Protein 2P18 (pdb70)

Structure (mmCIF, N/CA/C/O backbone):
data_2P18
#
_entry.id   2P18
#
_cell.length_a   66.705
_cell.length_b   88.989
_cell.length_c   85.864
_cell.angle_alpha   90.000
_cell.angle_beta   90.000
_cell.angle_gamma   90.000
#
_symmetry.space_group_name_H-M   'C 2 2 21'
#
loop_
_entity.id
_entity.type
_entity.pdbx_description
1 polymer 'Glyoxalase II'
2 non-polymer 'ZINC ION'
3 non-polymer SPERMIDINE
4 non-polymer 'ACETIC ACID'
5 water water
#
loop_
_atom_site.group_PDB
_atom_site.id
_atom_site.type_symbol
_atom_site.label_atom_id
_atom_site.label_alt_id
_atom_site.label_comp_id
_atom_site.label_asym_id
_atom_site.label_entity_id
_atom_site.label_seq_id
_atom_site.pdbx_PDB_ins_code
_atom_site.Cartn_x
_atom_site.Cartn_y
_atom_site.Cartn_z
_atom_site.occupancy
_atom_site.B_iso_or_equiv
_atom_site.auth_seq_id
_atom_site.auth_comp_id
_atom_site.auth_asym_id
_atom_site.auth_atom_id
_atom_site.pdbx_PDB_model_num
ATOM 1 N N . MET A 1 17 ? 15.111 21.307 72.426 1.00 25.29 1 MET A N 1
ATOM 2 C CA . MET A 1 17 ? 16.497 20.745 72.503 1.00 24.74 1 MET A CA 1
ATOM 3 C C . MET A 1 17 ? 17.410 21.250 71.362 1.00 23.94 1 MET A C 1
ATOM 4 O O . MET A 1 17 ? 18.617 20.980 71.364 1.00 24.47 1 MET A O 1
ATOM 6 N N . ARG A 1 18 ? 16.850 22.001 70.421 1.00 22.89 2 ARG A N 1
ATOM 7 C CA . ARG A 1 18 ? 17.620 22.532 69.297 1.00 21.96 2 ARG A CA 1
ATOM 8 C C . ARG A 1 18 ? 18.297 23.858 69.651 1.00 21.68 2 ARG A C 1
ATOM 9 O O . ARG A 1 18 ? 17.644 24.815 70.053 1.00 22.25 2 ARG A O 1
ATOM 17 N N . ASN A 1 19 ? 19.613 23.902 69.494 1.00 21.64 3 ASN A N 1
ATOM 18 C CA . ASN A 1 19 ? 20.397 25.091 69.841 1.00 22.49 3 ASN A CA 1
ATOM 19 C C . ASN A 1 19 ? 20.599 26.052 68.672 1.00 23.12 3 ASN A C 1
ATOM 20 O O . ASN A 1 19 ? 20.565 25.656 67.505 1.00 22.84 3 ASN A O 1
ATOM 25 N N . TYR A 1 20 ? 20.862 27.316 69.008 1.00 23.79 4 TYR A N 1
ATOM 26 C CA . TYR A 1 20 ? 21.390 28.271 68.023 1.00 24.36 4 TYR A CA 1
ATOM 27 C C . TYR A 1 20 ? 22.897 28.021 67.855 1.00 24.06 4 TYR A C 1
ATOM 28 O O . TYR A 1 20 ? 23.553 27.406 68.731 1.00 22.38 4 TYR A O 1
ATOM 37 N N . CYS A 1 21 ? 23.441 28.514 66.741 1.00 23.08 5 CYS A N 1
ATOM 38 C CA . CYS A 1 21 ? 24.891 28.722 66.628 1.00 23.63 5 CYS A CA 1
ATOM 39 C C . CYS A 1 21 ? 25.203 29.880 65.679 1.00 23.64 5 CYS A C 1
ATOM 40 O O . CYS A 1 21 ? 24.372 30.240 64.841 0.50 20.81 5 CYS A O 1
ATOM 43 N N . THR A 1 22 ? 26.401 30.450 65.825 1.00 23.06 6 THR A N 1
ATOM 44 C CA . THR A 1 22 ? 26.809 31.609 65.020 1.00 24.40 6 THR A CA 1
ATOM 45 C C . THR A 1 22 ? 28.118 31.367 64.267 1.00 24.87 6 THR A C 1
ATOM 46 O O . THR A 1 22 ? 29.138 31.020 64.868 1.00 24.83 6 THR A O 1
ATOM 50 N N . LYS A 1 23 ? 28.063 31.525 62.951 1.00 24.68 7 LYS A N 1
ATOM 51 C CA . LYS A 1 23 ? 29.257 31.504 62.094 1.00 25.28 7 LYS A CA 1
ATOM 52 C C . LYS A 1 23 ? 29.665 32.945 61.790 1.00 24.64 7 LYS A C 1
ATOM 53 O O . LYS A 1 23 ? 28.842 33.748 61.332 1.00 24.59 7 LYS A O 1
ATOM 59 N N . THR A 1 24 ? 30.930 33.280 62.027 1.00 24.83 8 THR A N 1
ATOM 60 C CA . THR A 1 24 ? 31.395 34.661 61.825 1.00 24.98 8 THR A CA 1
ATOM 61 C C . THR A 1 24 ? 32.383 34.763 60.658 1.00 25.02 8 THR A C 1
ATOM 62 O O . THR A 1 24 ? 33.229 33.891 60.465 1.00 25.10 8 THR A O 1
ATOM 66 N N . PHE A 1 25 ? 32.260 35.831 59.876 1.00 23.94 9 PHE A N 1
ATOM 67 C CA . PHE A 1 25 ? 33.125 36.045 58.724 1.00 22.98 9 PHE A CA 1
ATOM 68 C C . PHE A 1 25 ? 34.069 37.216 58.987 1.00 22.52 9 PHE A C 1
ATOM 69 O O . PHE A 1 25 ? 33.664 38.364 58.885 1.00 21.56 9 PHE A O 1
ATOM 77 N N . GLY A 1 26 ? 35.321 36.921 59.326 1.00 22.36 10 GLY A N 1
ATOM 78 C CA . GLY A 1 26 ? 36.270 37.946 59.784 1.00 23.42 10 GLY A CA 1
ATOM 79 C C . GLY A 1 26 ? 35.650 38.885 60.815 1.00 23.64 10 GLY A C 1
ATOM 80 O O . GLY A 1 26 ? 34.995 38.433 61.749 1.00 23.48 10 GLY A O 1
ATOM 81 N N . SER A 1 27 ? 35.840 40.189 60.630 1.00 23.51 11 SER A N 1
ATOM 82 C CA . SER A 1 27 ? 35.215 41.211 61.485 1.00 23.91 11 SER A CA 1
ATOM 83 C C . SER A 1 27 ? 34.016 41.848 60.771 1.00 23.82 11 SER A C 1
ATOM 84 O O . SER A 1 27 ? 33.460 42.854 61.231 1.00 24.49 11 SER A O 1
ATOM 87 N N . ALA A 1 28 ? 33.634 41.269 59.637 1.00 23.01 12 ALA A N 1
ATOM 88 C CA . ALA A 1 28 ? 32.710 41.917 58.700 1.00 22.67 12 ALA A CA 1
ATOM 89 C C . ALA A 1 28 ? 31.252 41.666 59.052 1.00 22.50 12 ALA A C 1
ATOM 90 O O . ALA A 1 28 ? 30.456 42.604 59.160 1.00 22.30 12 ALA A O 1
ATOM 92 N N . PHE A 1 29 ? 30.895 40.394 59.216 1.00 22.49 13 PHE A N 1
ATOM 93 C CA . PHE A 1 29 ? 29.510 40.029 59.527 1.00 22.35 13 PHE A CA 1
ATOM 94 C C . PHE A 1 29 ? 29.436 38.626 60.105 1.00 23.14 13 PHE A C 1
ATOM 95 O O . PHE A 1 29 ? 30.416 37.889 60.084 1.00 22.42 13 PHE A O 1
ATOM 103 N N . SER A 1 30 ? 28.256 38.260 60.606 1.00 23.27 14 SER A N 1
ATOM 104 C CA . SER A 1 30 ? 28.052 36.913 61.102 1.00 23.87 14 SER A CA 1
ATOM 105 C C . SER A 1 30 ? 26.665 36.419 60.696 1.00 22.95 14 SER A C 1
ATOM 106 O O . SER A 1 30 ? 25.777 37.211 60.364 1.00 22.23 14 SER A O 1
ATOM 109 N N . VAL A 1 31 ? 26.492 35.108 60.717 1.00 22.19 15 VAL A N 1
ATOM 110 C CA . VAL A 1 31 ? 25.177 34.512 60.427 1.00 22.63 15 VAL A CA 1
ATOM 111 C C . VAL A 1 31 ? 24.812 33.588 61.581 1.00 23.18 15 VAL A C 1
ATOM 112 O O . VAL A 1 31 ? 25.567 32.646 61.910 1.00 23.41 15 VAL A O 1
ATOM 116 N N . THR A 1 32 ? 23.663 33.860 62.196 1.00 22.87 16 THR A N 1
ATOM 117 C CA . THR A 1 32 ? 23.184 33.048 63.310 1.00 22.73 16 THR A CA 1
ATOM 118 C C . THR A 1 32 ? 22.183 32.016 62.791 1.00 22.45 16 THR A C 1
ATOM 119 O O . THR A 1 32 ? 21.196 32.367 62.134 1.00 22.81 16 THR A O 1
ATOM 123 N N . VAL A 1 33 ? 22.464 30.750 63.082 1.00 21.36 17 VAL A N 1
ATOM 124 C CA . VAL A 1 33 ? 21.575 29.654 62.722 1.00 21.45 17 VAL A CA 1
ATOM 125 C C . VAL A 1 33 ? 20.484 29.507 63.791 1.00 21.23 17 VAL A C 1
ATOM 126 O O . VAL A 1 33 ? 20.771 29.132 64.927 1.00 21.66 17 VAL A O 1
ATOM 130 N N . VAL A 1 34 ? 19.239 29.803 63.425 1.00 21.42 18 VAL A N 1
ATOM 131 C CA . VAL A 1 34 ? 18.113 29.804 64.375 1.00 21.43 18 VAL A CA 1
ATOM 132 C C . VAL A 1 34 ? 17.176 28.605 64.075 1.00 21.72 18 VAL A C 1
ATOM 133 O O . VAL A 1 34 ? 16.481 28.614 63.083 1.00 22.64 18 VAL A O 1
ATOM 137 N N . PRO A 1 35 ? 17.184 27.560 64.917 1.00 22.22 19 PRO A N 1
ATOM 138 C CA . PRO A 1 35 ? 16.279 26.429 64.658 1.00 22.01 19 PRO A CA 1
ATOM 139 C C . PRO A 1 35 ? 14.823 26.851 64.840 1.00 22.68 19 PRO A C 1
ATOM 140 O O . PRO A 1 35 ? 14.468 27.407 65.887 1.00 22.42 19 PRO A O 1
ATOM 144 N N . THR A 1 36 ? 13.977 26.569 63.852 1.00 22.53 20 THR A N 1
ATOM 145 C CA . THR A 1 36 ? 12.562 26.941 63.929 1.00 23.01 20 THR A CA 1
ATOM 146 C C . THR A 1 36 ? 11.698 25.749 63.534 1.00 22.95 20 THR A C 1
ATOM 147 O O . THR A 1 36 ? 12.180 24.826 62.869 1.00 23.32 20 THR A O 1
ATOM 151 N N . LEU A 1 37 ? 10.433 25.764 63.962 1.00 22.57 21 LEU A N 1
ATOM 152 C CA . LEU A 1 37 ? 9.501 24.663 63.692 1.00 23.06 21 LEU A CA 1
ATOM 153 C C . LEU A 1 37 ? 10.110 23.336 64.171 1.00 23.27 21 LEU A C 1
ATOM 154 O O . LEU A 1 37 ? 10.647 23.283 65.281 1.00 24.34 21 LEU A O 1
ATOM 159 N N . LYS A 1 38 ? 10.029 22.272 63.376 1.00 22.57 22 LYS A N 1
ATOM 160 C CA . LYS A 1 38 ? 10.493 20.965 63.855 1.00 22.26 22 LYS A CA 1
ATOM 161 C C . LYS A 1 38 ? 11.941 20.735 63.434 1.00 21.36 22 LYS A C 1
ATOM 162 O O . LYS A 1 38 ? 12.779 20.280 64.227 1.00 21.26 22 LYS A O 1
ATOM 164 N N . ASP A 1 39 ? 12.205 21.003 62.158 1.00 21.20 23 ASP A N 1
ATOM 165 C CA . ASP A 1 39 ? 13.524 20.794 61.572 1.00 21.30 23 ASP A CA 1
ATOM 166 C C . ASP A 1 39 ? 13.942 21.903 60.589 1.00 21.01 23 ASP A C 1
ATOM 167 O O . ASP A 1 39 ? 14.873 21.711 59.801 1.00 20.04 23 ASP A O 1
ATOM 172 N N . ASN A 1 40 ? 13.260 23.048 60.634 1.00 20.88 24 ASN A N 1
ATOM 173 C CA . ASN A 1 40 ? 13.612 24.195 59.782 1.00 21.94 24 ASN A CA 1
ATOM 174 C C . ASN A 1 40 ? 14.763 24.976 60.378 1.00 22.58 24 ASN A C 1
ATOM 175 O O . ASN A 1 40 ? 15.020 24.876 61.596 1.00 22.45 24 ASN A O 1
ATOM 180 N N . PHE A 1 41 ? 15.461 25.702 59.505 1.00 22.37 25 PHE A N 1
ATOM 181 C CA . PHE A 1 41 ? 16.399 26.734 59.924 1.00 22.88 25 PHE A CA 1
ATOM 182 C C . PHE A 1 41 ? 15.946 28.053 59.350 1.00 22.90 25 PHE A C 1
ATOM 183 O O . PHE A 1 41 ? 15.710 28.177 58.133 1.00 23.90 25 PHE A O 1
ATOM 191 N N . SER A 1 42 ? 15.876 29.048 60.224 1.00 23.57 26 SER A N 1
ATOM 192 C CA . SER A 1 42 ? 15.814 30.446 59.826 1.00 23.54 26 SER A CA 1
ATOM 193 C C . SER A 1 42 ? 17.188 31.027 60.183 1.00 23.68 26 SER A C 1
ATOM 194 O O . SER A 1 42 ? 17.925 30.425 60.940 1.00 24.22 26 SER A O 1
ATOM 197 N N . TYR A 1 43 ? 17.546 32.170 59.614 1.00 24.10 27 TYR A N 1
ATOM 198 C CA . TYR A 1 43 ? 18.863 32.756 59.870 1.00 23.14 27 TYR A CA 1
ATOM 199 C C . TYR A 1 43 ? 18.771 34.245 60.173 1.00 23.44 27 TYR A C 1
ATOM 200 O O . TYR A 1 43 ? 17.899 34.945 59.636 1.00 24.15 27 TYR A O 1
ATOM 209 N N . LEU A 1 44 ? 19.697 34.730 61.000 1.00 23.50 28 LEU A N 1
ATOM 210 C CA . LEU A 1 44 ? 19.842 36.156 61.212 1.00 23.46 28 LEU A CA 1
ATOM 211 C C . LEU A 1 44 ? 21.238 36.586 60.720 1.00 24.35 28 LEU A C 1
ATOM 212 O O . LEU A 1 44 ? 22.245 36.139 61.258 1.00 24.43 28 LEU A O 1
ATOM 217 N N . ILE A 1 45 ? 21.272 37.424 59.682 1.00 23.49 29 ILE A N 1
ATOM 218 C CA . ILE A 1 45 ? 22.495 38.070 59.207 1.00 23.54 29 ILE A CA 1
ATOM 219 C C . ILE A 1 45 ? 22.726 39.335 60.022 1.00 23.71 29 ILE A C 1
ATOM 220 O O . ILE A 1 45 ? 21.794 40.134 60.254 1.00 23.96 29 ILE A O 1
ATOM 225 N N . ASN A 1 46 ? 23.967 39.525 60.466 1.00 22.77 30 ASN A N 1
ATOM 226 C CA . ASN A 1 46 ? 24.320 40.697 61.248 1.00 22.89 30 ASN A CA 1
ATOM 227 C C . ASN A 1 46 ? 25.535 41.353 60.604 1.00 22.37 30 ASN A C 1
ATOM 228 O O . ASN A 1 46 ? 26.612 40.792 60.615 1.00 21.99 30 ASN A O 1
ATOM 233 N N . ASP A 1 47 ? 25.334 42.521 59.995 1.00 23.05 31 ASP A N 1
ATOM 234 C CA . ASP A 1 47 ? 26.447 43.329 59.466 1.00 22.98 31 ASP A CA 1
ATOM 235 C C . ASP A 1 47 ? 27.085 44.108 60.622 1.00 23.44 31 ASP A C 1
ATOM 236 O O . ASP A 1 47 ? 26.490 45.048 61.133 1.00 23.49 31 ASP A O 1
ATOM 241 N N . HIS A 1 48 ? 28.297 43.708 61.011 1.00 22.88 32 HIS A N 1
ATOM 242 C CA . HIS A 1 48 ? 29.034 44.335 62.108 1.00 23.65 32 HIS A CA 1
ATOM 243 C C . HIS A 1 48 ? 29.497 45.761 61.809 1.00 23.93 32 HIS A C 1
ATOM 244 O O . HIS A 1 48 ? 29.795 46.519 62.720 1.00 23.53 32 HIS A O 1
ATOM 251 N N . THR A 1 49 ? 29.600 46.109 60.534 1.00 24.68 33 THR A N 1
ATOM 252 C CA . THR A 1 49 ? 30.196 47.391 60.151 1.00 25.49 33 THR A CA 1
ATOM 253 C C . THR A 1 49 ? 29.173 48.529 60.253 1.00 25.57 33 THR A C 1
ATOM 254 O O . THR A 1 49 ? 29.561 49.683 60.392 1.00 26.08 33 THR A O 1
ATOM 258 N N . THR A 1 50 ? 27.883 48.192 60.190 1.00 25.30 34 THR A N 1
ATOM 259 C CA . THR A 1 50 ? 26.786 49.166 60.257 1.00 25.37 34 THR A CA 1
ATOM 260 C C . THR A 1 50 ? 25.707 48.809 61.297 1.00 25.16 34 THR A C 1
ATOM 261 O O . THR A 1 50 ? 24.742 49.562 61.480 1.00 25.18 34 THR A O 1
ATOM 265 N N . HIS A 1 51 ? 25.849 47.649 61.942 1.00 24.73 35 HIS A N 1
ATOM 266 C CA . HIS A 1 51 ? 24.833 47.118 62.866 1.00 24.48 35 HIS A CA 1
ATOM 267 C C . HIS A 1 51 ? 23.456 47.020 62.202 1.00 24.62 35 HIS A C 1
ATOM 268 O O . HIS A 1 51 ? 22.448 47.516 62.728 1.00 24.55 35 HIS A O 1
ATOM 275 N N . THR A 1 52 ? 23.443 46.392 61.031 1.00 23.80 36 THR A N 1
ATOM 276 C CA . THR A 1 52 ? 22.221 46.152 60.276 1.00 23.58 36 THR A CA 1
ATOM 277 C C . THR A 1 52 ? 21.940 44.669 60.343 1.00 23.92 36 THR A C 1
ATOM 278 O O . THR A 1 52 ? 22.875 43.858 60.215 1.00 23.54 36 THR A O 1
ATOM 282 N N . LEU A 1 53 ? 20.665 44.321 60.561 1.00 23.79 37 LEU A N 1
ATOM 283 C CA . LEU A 1 53 ? 20.229 42.931 60.691 1.00 23.92 37 LEU A CA 1
ATOM 284 C C . LEU A 1 53 ? 19.263 42.570 59.590 1.00 23.84 37 LEU A C 1
ATOM 285 O O . LEU A 1 53 ? 18.432 43.395 59.184 1.00 24.04 37 LEU A O 1
ATOM 290 N N . ALA A 1 54 ? 19.358 41.328 59.126 1.00 23.90 38 ALA A N 1
ATOM 291 C CA . ALA A 1 54 ? 18.409 40.771 58.158 1.00 24.41 38 ALA A CA 1
ATOM 292 C C . ALA A 1 54 ? 18.065 39.340 58.581 1.00 24.21 38 ALA A C 1
ATOM 293 O O . ALA A 1 54 ? 18.912 38.615 59.086 1.00 24.68 38 ALA A O 1
ATOM 295 N N . ALA A 1 55 ? 16.826 38.930 58.356 1.00 24.45 39 ALA A N 1
ATOM 296 C CA . ALA A 1 55 ? 16.415 37.569 58.647 1.00 24.05 39 ALA A CA 1
ATOM 297 C C . ALA A 1 55 ? 16.151 36.791 57.354 1.00 23.54 39 ALA A C 1
ATOM 298 O O . ALA A 1 55 ? 15.657 37.350 56.373 1.00 24.72 39 ALA A O 1
ATOM 300 N N . VAL A 1 56 ? 16.481 35.504 57.348 1.00 23.83 40 VAL A N 1
ATOM 301 C CA . VAL A 1 56 ? 16.260 34.650 56.185 1.00 23.10 40 VAL A CA 1
ATOM 302 C C . VAL A 1 56 ? 15.278 33.520 56.521 1.00 23.38 40 VAL A C 1
ATOM 303 O O . VAL A 1 56 ? 15.442 32.846 57.540 1.00 22.51 40 VAL A O 1
ATOM 307 N N . ASP A 1 57 ? 14.272 33.325 55.668 1.00 21.73 41 ASP A N 1
ATOM 308 C CA . ASP A 1 57 ? 13.324 32.193 55.802 1.00 22.70 41 ASP A CA 1
ATOM 309 C C . ASP A 1 57 ? 12.563 32.171 57.139 1.00 22.94 41 ASP A C 1
ATOM 310 O O . ASP A 1 57 ? 12.599 31.192 57.910 1.00 22.65 41 ASP A O 1
ATOM 315 N N . VAL A 1 58 ? 11.821 33.264 57.343 1.00 23.09 42 VAL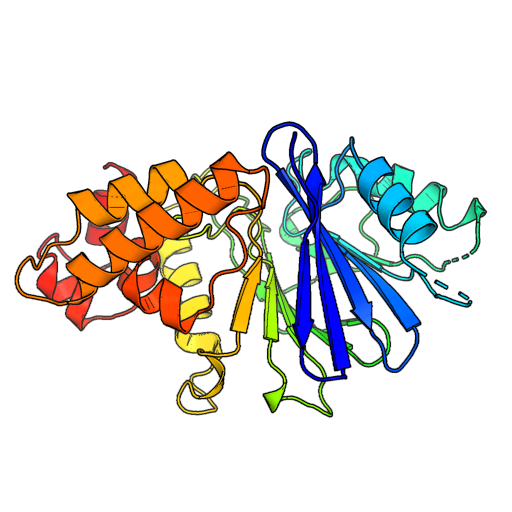 A N 1
ATOM 316 C CA . VAL A 1 58 ? 11.018 33.475 58.517 1.00 22.85 42 VAL A CA 1
ATOM 317 C C . VAL A 1 58 ? 9.670 32.788 58.341 1.00 23.32 42 VAL A C 1
ATOM 318 O O . VAL A 1 58 ? 8.884 33.098 57.420 1.00 23.57 42 VAL A O 1
ATOM 322 N N . ASN A 1 59 ? 9.415 31.843 59.226 1.00 23.27 43 ASN A N 1
ATOM 323 C CA . ASN A 1 59 ? 8.142 31.120 59.229 1.00 23.28 43 ASN A CA 1
ATOM 324 C C . ASN A 1 59 ? 7.261 31.521 60.421 1.00 23.35 43 ASN A C 1
ATOM 325 O O . ASN A 1 59 ? 7.537 32.524 61.096 1.00 23.18 43 ASN A O 1
ATOM 330 N N . ALA A 1 60 ? 6.211 30.741 60.682 1.00 22.91 44 ALA A N 1
ATOM 331 C CA . ALA A 1 60 ? 5.260 31.037 61.746 1.00 23.92 44 ALA A CA 1
ATOM 332 C C . ALA A 1 60 ? 5.939 31.063 63.125 1.00 23.97 44 ALA A C 1
ATOM 333 O O . ALA A 1 60 ? 5.492 31.755 64.038 1.00 24.20 44 ALA A O 1
ATOM 335 N N . ASP A 1 61 ? 7.020 30.302 63.254 1.00 23.57 45 ASP A N 1
ATOM 336 C CA . ASP A 1 61 ? 7.803 30.225 64.488 1.00 23.86 45 ASP A CA 1
ATOM 337 C C . ASP A 1 61 ? 8.985 31.224 64.397 1.00 23.86 45 ASP A C 1
ATOM 338 O O . ASP A 1 61 ? 10.151 30.826 64.223 1.00 24.02 45 ASP A O 1
ATOM 343 N N . TYR A 1 62 ? 8.688 32.515 64.448 1.00 22.85 46 TYR A N 1
ATOM 344 C CA . TYR A 1 62 ? 9.731 33.531 64.270 1.00 22.84 46 TYR A CA 1
ATOM 345 C C . TYR A 1 62 ? 10.273 34.114 65.572 1.00 22.25 46 TYR A C 1
ATOM 346 O O . TYR A 1 62 ? 11.321 34.788 65.564 1.00 22.00 46 TYR A O 1
ATOM 355 N N . LYS A 1 63 ? 9.577 33.848 66.676 1.00 21.88 47 LYS A N 1
ATOM 356 C CA . LYS A 1 63 ? 9.945 34.414 67.972 1.00 21.98 47 LYS A CA 1
ATOM 357 C C . LYS A 1 63 ? 11.377 34.057 68.412 1.00 22.27 47 LYS A C 1
ATOM 358 O O . LYS A 1 63 ? 12.043 34.896 69.010 1.00 22.34 47 LYS A O 1
ATOM 364 N N . PRO A 1 64 ? 11.873 32.830 68.081 1.00 22.85 48 PRO A N 1
ATOM 365 C CA . PRO A 1 64 ? 13.263 32.513 68.406 1.00 22.90 48 PRO A CA 1
ATOM 366 C C . PRO A 1 64 ? 14.300 33.473 67.794 1.00 22.95 48 PRO A C 1
ATOM 367 O O . PRO A 1 64 ? 15.362 33.640 68.372 1.00 23.10 48 PRO A O 1
ATOM 371 N N . ILE A 1 65 ? 13.997 34.078 66.648 1.00 23.25 49 ILE A N 1
ATOM 372 C CA . ILE A 1 65 ? 14.869 35.105 66.050 1.00 23.46 49 ILE A CA 1
ATOM 373 C C . ILE A 1 65 ? 14.931 36.321 66.999 1.00 24.24 49 ILE A C 1
ATOM 374 O O . ILE A 1 65 ? 16.014 36.812 67.349 1.00 25.07 49 ILE A O 1
ATOM 379 N N . LEU A 1 66 ? 13.760 36.772 67.426 1.00 24.23 50 LEU A N 1
ATOM 380 C CA . LEU A 1 66 ? 13.637 37.872 68.380 1.00 23.96 50 LEU A CA 1
ATOM 381 C C . LEU A 1 66 ? 14.300 37.557 69.721 1.00 23.87 50 LEU A C 1
ATOM 382 O O . LEU A 1 66 ? 14.977 38.417 70.292 1.00 24.29 50 LEU A O 1
ATOM 387 N N . THR A 1 67 ? 14.124 36.325 70.212 1.00 23.64 51 THR A N 1
ATOM 388 C CA . THR A 1 67 ? 14.727 35.914 71.488 1.00 23.39 51 THR A CA 1
ATOM 389 C C . THR A 1 67 ? 16.252 36.027 71.398 1.00 22.35 51 THR A C 1
ATOM 390 O O . THR A 1 67 ? 16.909 36.518 72.333 1.00 21.76 51 THR A O 1
ATOM 394 N N . TYR A 1 68 ? 16.801 35.606 70.257 1.00 22.34 52 TYR A N 1
ATOM 395 C CA . TYR A 1 68 ? 18.232 35.695 70.045 1.00 21.37 52 TYR A CA 1
ATOM 396 C C . TYR A 1 68 ? 18.753 37.150 70.100 1.00 22.22 52 TYR A C 1
ATOM 397 O O . TYR A 1 68 ? 19.755 37.448 70.789 1.00 21.79 52 TYR A O 1
ATOM 406 N N . ILE A 1 69 ? 18.073 38.046 69.386 1.00 22.52 53 ILE A N 1
ATOM 407 C CA . ILE A 1 69 ? 18.396 39.489 69.391 1.00 22.51 53 ILE A CA 1
ATOM 408 C C . ILE A 1 69 ? 18.338 40.149 70.764 1.00 23.40 53 ILE A C 1
ATOM 409 O O . ILE A 1 69 ? 19.045 41.132 71.029 1.00 23.13 53 ILE A O 1
ATOM 414 N N . GLU A 1 70 ? 17.516 39.616 71.661 1.00 23.50 54 GLU A N 1
ATOM 415 C CA . GLU A 1 70 ? 17.313 40.303 72.921 1.00 24.39 54 GLU A CA 1
ATOM 416 C C . GLU A 1 70 ? 18.058 39.689 74.183 1.00 24.77 54 GLU A C 1
ATOM 417 O O . GLU A 1 70 ? 18.817 40.604 74.737 1.00 25.19 54 GLU A O 1
ATOM 419 N N . GLU A 1 71 ? 18.157 38.211 74.265 1.00 26.11 55 GLU A N 1
ATOM 420 C CA . GLU A 1 71 ? 19.717 37.902 74.776 1.00 26.22 55 GLU A CA 1
ATOM 421 C C . GLU A 1 71 ? 20.995 38.510 74.122 1.00 26.75 55 GLU A C 1
ATOM 422 O O . GLU A 1 71 ? 21.803 39.160 74.852 1.00 26.12 55 GLU A O 1
ATOM 424 N N . HIS A 1 72 ? 21.252 38.197 72.814 1.00 26.54 56 HIS A N 1
ATOM 425 C CA . HIS A 1 72 ? 22.673 38.394 72.437 1.00 27.13 56 HIS A CA 1
ATOM 426 C C . HIS A 1 72 ? 23.095 39.765 71.928 1.00 27.06 56 HIS A C 1
ATOM 427 O O . HIS A 1 72 ? 24.228 40.208 72.173 1.00 27.16 56 HIS A O 1
ATOM 434 N N . LEU A 1 73 ? 22.194 40.426 71.212 1.00 26.95 57 LEU A N 1
ATOM 435 C CA . LEU A 1 73 ? 22.517 41.728 70.646 1.00 26.59 57 LEU A CA 1
ATOM 436 C C . LEU A 1 73 ? 22.033 42.861 71.553 1.00 26.28 57 LEU A C 1
ATOM 437 O O . LEU A 1 73 ? 22.546 43.994 71.399 1.00 26.00 57 LEU A O 1
ATOM 442 N N . THR A 1 82 ? 22.498 50.892 69.102 1.00 26.65 66 THR A N 1
ATOM 443 C CA . THR A 1 82 ? 21.275 50.652 68.361 1.00 26.63 66 THR A CA 1
ATOM 444 C C . THR A 1 82 ? 21.575 49.867 67.042 1.00 26.74 66 THR A C 1
ATOM 445 O O . THR A 1 82 ? 22.549 50.187 66.290 1.00 27.35 66 THR A O 1
ATOM 447 N N . TYR A 1 83 ? 20.710 48.866 66.771 1.00 26.61 67 TYR A N 1
ATOM 448 C CA . TYR A 1 83 ? 20.716 48.039 65.541 1.00 26.39 67 TYR A CA 1
ATOM 449 C C . TYR A 1 83 ? 19.542 48.406 64.623 1.00 26.01 67 TYR A C 1
ATOM 450 O O . TYR A 1 83 ? 18.517 48.916 65.104 1.00 26.43 67 TYR A O 1
ATOM 459 N N . THR A 1 84 ? 19.695 48.149 63.303 1.00 24.67 68 THR A N 1
ATOM 460 C CA . THR A 1 84 ? 18.620 48.361 62.336 1.00 24.27 68 THR A CA 1
ATOM 461 C C . THR A 1 84 ? 18.215 47.025 61.700 1.00 24.46 68 THR A C 1
ATOM 462 O O . THR A 1 84 ? 19.016 46.383 61.025 1.00 24.19 68 THR A O 1
ATOM 466 N N . PHE A 1 85 ? 16.974 46.611 61.919 1.00 24.63 69 PHE A N 1
ATOM 467 C CA . PHE A 1 85 ? 16.504 45.338 61.396 1.00 25.01 69 PHE A CA 1
ATOM 468 C C . PHE A 1 85 ? 15.718 45.623 60.107 1.00 25.57 69 PHE A C 1
ATOM 469 O O . PHE A 1 85 ? 14.489 45.806 60.129 1.00 26.28 69 PHE A O 1
ATOM 477 N N . SER A 1 86 ? 16.439 45.645 58.983 1.00 25.06 70 SER A N 1
ATOM 478 C CA . SER A 1 86 ? 15.946 46.294 57.763 1.00 25.13 70 SER A CA 1
ATOM 479 C C . SER A 1 86 ? 15.310 45.370 56.722 1.00 24.67 70 SER A C 1
ATOM 480 O O . SER A 1 86 ? 14.482 45.819 55.940 1.00 23.95 70 SER A O 1
ATOM 483 N N . THR A 1 87 ? 15.718 44.097 56.703 1.00 24.28 71 THR A N 1
ATOM 484 C CA . THR A 1 87 ? 15.417 43.208 55.587 1.00 23.57 71 THR A CA 1
ATOM 485 C C . THR A 1 87 ? 14.968 41.807 56.026 1.00 23.01 71 THR A C 1
ATOM 486 O O . THR A 1 87 ? 15.481 41.238 56.992 1.00 21.91 71 THR A O 1
ATOM 490 N N . ILE A 1 88 ? 13.967 41.284 55.328 1.00 22.60 72 ILE A N 1
ATOM 491 C CA . ILE A 1 88 ? 13.644 39.861 55.398 1.00 23.29 72 ILE A CA 1
ATOM 492 C C . ILE A 1 88 ? 13.850 39.258 54.008 1.00 23.08 72 ILE A C 1
ATOM 493 O O . ILE A 1 88 ? 13.360 39.812 53.025 1.00 23.83 72 ILE A O 1
ATOM 498 N N . LEU A 1 89 ? 14.528 38.109 53.925 1.00 22.38 73 LEU A N 1
ATOM 499 C CA . LEU A 1 89 ? 14.733 37.431 52.637 1.00 23.29 73 LEU A CA 1
ATOM 500 C C . LEU A 1 89 ? 14.144 36.037 52.652 1.00 23.46 73 LEU A C 1
ATOM 501 O O . LEU A 1 89 ? 14.391 35.268 53.587 1.00 23.09 73 LEU A O 1
ATOM 506 N N . SER A 1 90 ? 13.384 35.703 51.622 1.00 23.29 74 SER A N 1
ATOM 507 C CA . SER A 1 90 ? 12.757 34.368 51.546 1.00 23.73 74 SER A CA 1
ATOM 508 C C . SER A 1 90 ? 13.342 33.649 50.375 1.00 23.22 74 SER A C 1
ATOM 509 O O . SER A 1 90 ? 13.316 34.181 49.244 1.00 22.15 74 SER A O 1
ATOM 512 N N . THR A 1 91 ? 13.855 32.446 50.615 1.00 22.62 75 THR A N 1
ATOM 513 C CA . THR A 1 91 ? 14.411 31.646 49.502 1.00 22.66 75 THR A CA 1
ATOM 514 C C . THR A 1 91 ? 13.330 31.124 48.558 1.00 22.73 75 THR A C 1
ATOM 515 O O . THR A 1 91 ? 13.568 30.975 47.358 1.00 23.24 75 THR A O 1
ATOM 519 N N . HIS A 1 92 ? 12.154 30.849 49.125 1.00 22.68 76 HIS A N 1
ATOM 520 C CA . HIS A 1 92 ? 11.031 30.320 48.348 1.00 23.07 76 HIS A CA 1
ATOM 521 C C . HIS A 1 92 ? 9.697 30.465 49.071 1.00 22.98 76 HIS A C 1
ATOM 522 O O . HIS A 1 92 ? 9.679 30.826 50.222 1.00 22.81 76 HIS A O 1
ATOM 529 N N . LYS A 1 93 ? 8.603 30.204 48.352 1.00 21.91 77 LYS A N 1
ATOM 530 C CA . LYS A 1 93 ? 7.244 30.539 48.839 1.00 22.87 77 LYS A CA 1
ATOM 531 C C . LYS A 1 93 ? 6.686 29.646 49.941 1.00 22.06 77 LYS A C 1
ATOM 532 O O . LYS A 1 93 ? 5.708 30.026 50.622 1.00 22.71 77 LYS A O 1
ATOM 538 N N . HIS A 1 94 ? 7.257 28.436 50.100 1.00 21.29 78 HIS A N 1
ATOM 539 C CA . HIS A 1 94 ? 6.655 27.445 50.994 1.00 21.76 78 HIS A CA 1
ATOM 540 C C . HIS A 1 94 ? 6.476 28.057 52.374 1.00 22.30 78 HIS A C 1
ATOM 541 O O . HIS A 1 94 ? 7.322 28.863 52.810 1.00 22.55 78 HIS A O 1
ATOM 548 N N . TRP A 1 95 ? 5.384 27.677 53.046 1.00 22.43 79 TRP A N 1
ATOM 549 C CA . TRP A 1 95 ? 4.952 28.370 54.267 1.00 22.98 79 TRP A CA 1
ATOM 550 C C . TRP A 1 95 ? 5.991 28.265 55.364 1.00 22.97 79 TRP A C 1
ATOM 551 O O . TRP A 1 95 ? 6.077 29.143 56.201 1.00 22.62 79 TRP A O 1
ATOM 562 N N . ASP A 1 96 ? 6.765 27.178 55.360 1.00 23.30 80 ASP A N 1
ATOM 563 C CA . ASP A 1 96 ? 7.798 26.992 56.383 1.00 22.75 80 ASP A CA 1
ATOM 564 C C . ASP A 1 96 ? 9.021 27.884 56.137 1.00 22.72 80 ASP A C 1
ATOM 565 O O . ASP A 1 96 ? 9.999 27.857 56.899 1.00 22.48 80 ASP A O 1
ATOM 570 N N . HIS A 1 97 ? 8.957 28.685 55.082 1.00 22.93 81 HIS A N 1
ATOM 571 C CA . HIS A 1 97 ? 10.007 29.673 54.804 1.00 24.21 81 HIS A CA 1
ATOM 572 C C . HIS A 1 97 ? 9.479 31.084 54.639 1.00 24.20 81 HIS A C 1
ATOM 573 O O . HIS A 1 97 ? 10.264 31.996 54.701 1.00 25.52 81 HIS A O 1
ATOM 580 N N . SER A 1 98 ? 8.176 31.262 54.431 1.00 23.88 82 SER A N 1
ATOM 581 C CA . SER A 1 98 ? 7.615 32.603 54.244 1.00 23.65 82 SER A CA 1
ATOM 582 C C . SER A 1 98 ? 6.491 32.968 55.227 1.00 23.40 82 SER A C 1
ATOM 583 O O . SER A 1 98 ? 6.026 34.127 55.247 1.00 22.72 82 SER A O 1
ATOM 586 N N . GLY A 1 99 ? 6.012 31.973 55.983 1.00 23.48 83 GLY A N 1
ATOM 587 C CA . GLY A 1 99 ? 4.822 32.134 56.841 1.00 23.66 83 GLY A CA 1
ATOM 588 C C . GLY A 1 99 ? 4.893 33.151 57.968 1.00 23.55 83 GLY A C 1
ATOM 589 O O . GLY A 1 99 ? 3.881 33.407 58.650 1.00 23.44 83 GLY A O 1
ATOM 590 N N . GLY A 1 100 ? 6.071 33.732 58.167 1.00 23.09 84 GLY A N 1
ATOM 591 C CA . GLY A 1 100 ? 6.257 34.753 59.203 1.00 23.09 84 GLY A CA 1
ATOM 592 C C . GLY A 1 100 ? 6.581 36.130 58.667 1.00 23.33 84 GLY A C 1
ATOM 593 O O . GLY A 1 100 ? 6.730 37.061 59.441 1.00 23.79 84 GLY A O 1
ATOM 594 N N . ASN A 1 101 ? 6.714 36.253 57.341 1.00 23.29 85 ASN A N 1
ATOM 595 C CA . ASN A 1 101 ? 7.047 37.546 56.705 1.00 22.85 85 ASN A CA 1
ATOM 596 C C . ASN A 1 101 ? 6.176 38.731 57.132 1.00 23.16 85 ASN A C 1
ATOM 597 O O . ASN A 1 101 ? 6.690 39.733 57.660 1.00 22.19 85 ASN A O 1
ATOM 602 N N . ALA A 1 102 ? 4.873 38.607 56.895 1.00 22.76 86 ALA A N 1
ATOM 603 C CA . ALA A 1 102 ? 3.903 39.646 57.230 1.00 23.92 86 ALA A CA 1
ATOM 604 C C . ALA A 1 102 ? 3.928 39.964 58.726 1.00 24.12 86 ALA A C 1
ATOM 605 O O . ALA A 1 102 ? 3.947 41.137 59.113 1.00 24.31 86 ALA A O 1
ATOM 607 N N . LYS A 1 103 ? 3.956 38.923 59.564 1.00 24.26 87 LYS A N 1
ATOM 608 C CA . LYS A 1 103 ? 3.892 39.107 61.026 1.00 25.35 87 LYS A CA 1
ATOM 609 C C . LYS A 1 103 ? 5.149 39.743 61.586 1.00 24.53 87 LYS A C 1
ATOM 610 O O . LYS A 1 103 ? 5.065 40.653 62.408 1.00 24.60 87 LYS A O 1
ATOM 616 N N . LEU A 1 104 ? 6.310 39.249 61.161 1.00 24.19 88 LEU A N 1
ATOM 617 C CA . LEU A 1 104 ? 7.577 39.811 61.612 1.00 23.59 88 LEU A CA 1
ATOM 618 C C . LEU A 1 104 ? 7.723 41.235 61.094 1.00 23.78 88 LEU A C 1
ATOM 619 O O . LEU A 1 104 ? 8.122 42.107 61.849 1.00 22.77 88 LEU A O 1
ATOM 624 N N . LYS A 1 105 ? 7.365 41.483 59.830 1.00 23.87 89 LYS A N 1
ATOM 625 C CA . LYS A 1 105 ? 7.408 42.849 59.302 1.00 24.50 89 LYS A CA 1
ATOM 626 C C . LYS A 1 105 ? 6.552 43.806 60.139 1.00 25.02 89 LYS A C 1
ATOM 627 O O . LYS A 1 105 ? 7.001 44.910 60.445 1.00 24.80 89 LYS A O 1
ATOM 633 N N . ALA A 1 106 ? 5.348 43.376 60.523 1.00 24.86 90 ALA A N 1
ATOM 634 C CA . ALA A 1 106 ? 4.449 44.198 61.340 1.00 25.96 90 ALA A CA 1
ATOM 635 C C . ALA A 1 106 ? 5.142 44.534 62.655 1.00 25.95 90 ALA A C 1
ATOM 636 O O . ALA A 1 106 ? 5.124 45.693 63.090 1.00 26.48 90 ALA A O 1
ATOM 638 N N . GLU A 1 107 ? 5.813 43.535 63.240 1.00 25.94 91 GLU A N 1
ATOM 639 C CA . GLU A 1 107 ? 6.385 43.664 64.593 1.00 25.99 91 GLU A CA 1
ATOM 640 C C . GLU A 1 107 ? 7.219 44.923 64.892 1.00 25.87 91 GLU A C 1
ATOM 641 O O . GLU A 1 107 ? 7.385 45.276 66.060 1.00 26.03 91 GLU A O 1
ATOM 647 N N . LEU A 1 108 ? 7.828 45.570 63.890 1.00 25.62 92 LEU A N 1
ATOM 648 C CA . LEU A 1 108 ? 9.213 45.391 63.448 1.00 24.89 92 LEU A CA 1
ATOM 649 C C . LEU A 1 108 ? 9.205 46.806 62.865 1.00 25.32 92 LEU A C 1
ATOM 650 O O . LEU A 1 108 ? 10.114 47.612 63.104 1.00 25.02 92 LEU A O 1
ATOM 655 N N . GLU A 1 109 ? 8.106 47.095 62.151 1.00 25.25 93 GLU A N 1
ATOM 656 C CA . GLU A 1 109 ? 7.667 48.451 61.804 1.00 25.55 93 GLU A CA 1
ATOM 657 C C . GLU A 1 109 ? 7.038 49.156 63.018 1.00 25.63 93 GLU A C 1
ATOM 658 O O . GLU A 1 109 ? 7.169 50.377 63.171 1.00 25.14 93 GLU A O 1
ATOM 664 N N . ALA A 1 110 ? 6.357 48.387 63.871 1.00 25.60 94 ALA A N 1
ATOM 665 C CA . ALA A 1 110 ? 5.801 48.915 65.118 1.00 25.71 94 ALA A CA 1
ATOM 666 C C . ALA A 1 110 ? 6.894 49.280 66.120 1.00 25.84 94 ALA A C 1
ATOM 667 O O . ALA A 1 110 ? 6.719 50.206 66.917 1.00 25.60 94 ALA A O 1
ATOM 669 N N . MET A 1 111 ? 8.017 48.563 66.081 1.00 25.78 95 MET A N 1
ATOM 670 C CA . MET A 1 111 ? 9.136 48.869 66.980 1.00 26.25 95 MET A CA 1
ATOM 671 C C . MET A 1 111 ? 10.262 49.690 66.322 1.00 26.20 95 MET A C 1
ATOM 672 O O . MET A 1 111 ? 11.225 50.072 66.984 1.00 26.02 95 MET A O 1
ATOM 677 N N . ASN A 1 112 ? 10.122 49.974 65.027 1.00 26.23 96 ASN A N 1
ATOM 678 C CA . ASN A 1 112 ? 11.052 50.863 64.330 1.00 26.45 96 ASN A CA 1
ATOM 679 C C . ASN A 1 112 ? 10.370 51.835 63.360 1.00 26.67 96 ASN A C 1
ATOM 680 O O . ASN A 1 112 ? 10.130 53.011 63.711 1.00 26.27 96 ASN A O 1
ATOM 682 N N . VAL A 1 115 ? 12.611 49.246 60.209 1.00 24.41 99 VAL A N 1
ATOM 683 C CA . VAL A 1 115 ? 11.702 49.828 59.226 1.00 23.66 99 VAL A CA 1
ATOM 684 C C . VAL A 1 115 ? 12.277 51.120 58.622 1.00 23.14 99 VAL A C 1
ATOM 685 O O . VAL A 1 115 ? 12.893 51.915 59.342 1.00 23.46 99 VAL A O 1
ATOM 687 N N . PRO A 1 116 ? 12.077 51.338 57.300 1.00 22.56 100 PRO A N 1
ATOM 688 C CA . PRO A 1 116 ? 11.242 50.567 56.365 1.00 22.31 100 PRO A CA 1
ATOM 689 C C . PRO A 1 116 ? 11.757 49.137 56.143 1.00 22.21 100 PRO A C 1
ATOM 690 O O . PRO A 1 116 ? 12.924 48.943 55.764 1.00 22.10 100 PRO A O 1
ATOM 694 N N . VAL A 1 117 ? 10.889 48.158 56.392 1.00 21.72 101 VAL A N 1
ATOM 695 C CA . VAL A 1 117 ? 11.282 46.757 56.306 1.00 21.68 101 VAL A CA 1
ATOM 696 C C . VAL A 1 117 ? 11.094 46.264 54.889 1.00 21.71 101 VAL A C 1
ATOM 697 O O . VAL A 1 117 ? 9.995 46.315 54.322 1.00 22.04 101 VAL A O 1
ATOM 701 N N . VAL A 1 118 ? 12.195 45.815 54.310 1.00 20.88 102 VAL A N 1
ATOM 702 C CA . VAL A 1 118 ? 12.185 45.343 52.958 1.00 20.25 102 VAL A CA 1
ATOM 703 C C . VAL A 1 118 ? 12.050 43.812 52.987 1.00 20.24 102 VAL A C 1
ATOM 704 O O . VAL A 1 118 ? 12.765 43.123 53.732 1.00 21.67 102 VAL A O 1
ATOM 708 N N . VAL A 1 119 ? 11.126 43.292 52.182 1.00 20.10 103 VAL A N 1
ATOM 709 C CA . VAL A 1 119 ? 10.937 41.849 52.073 1.00 19.56 103 VAL A CA 1
ATOM 710 C C . VAL A 1 119 ? 11.363 41.409 50.673 1.00 20.60 103 VAL A C 1
ATOM 711 O O . VAL A 1 119 ? 10.726 41.762 49.679 1.00 21.29 103 VAL A O 1
ATOM 715 N N . VAL A 1 120 ? 12.438 40.619 50.615 1.00 20.77 104 VAL A N 1
ATOM 716 C CA . VAL A 1 120 ? 13.005 40.153 49.358 1.00 20.98 104 VAL A CA 1
ATOM 717 C C . VAL A 1 120 ? 12.540 38.713 49.028 1.00 22.06 104 VAL A C 1
ATOM 718 O O . VAL A 1 120 ? 12.547 37.812 49.880 1.00 22.34 104 VAL A O 1
ATOM 722 N N . GLY A 1 121 ? 12.137 38.498 47.788 1.00 22.28 105 GLY A N 1
ATOM 723 C CA . GLY A 1 121 ? 11.747 37.160 47.353 1.00 23.27 105 GLY A CA 1
ATOM 724 C C . GLY A 1 121 ? 11.879 37.001 45.861 1.00 22.95 105 GLY A C 1
ATOM 725 O O . GLY A 1 121 ? 11.849 37.980 45.107 1.00 23.20 105 GLY A O 1
ATOM 726 N N . GLY A 1 122 ? 12.037 35.763 45.419 1.00 23.44 106 GLY A N 1
ATOM 727 C CA . GLY A 1 122 ? 12.101 35.471 43.988 1.00 23.11 106 GLY A CA 1
ATOM 728 C C . GLY A 1 122 ? 10.846 35.956 43.276 1.00 23.61 106 GLY A C 1
ATOM 729 O O . GLY A 1 122 ? 9.720 35.619 43.685 1.00 23.92 106 GLY A O 1
ATOM 730 N N . ALA A 1 123 ? 11.031 36.706 42.192 1.00 22.83 107 ALA A N 1
ATOM 731 C CA . ALA A 1 123 ? 9.905 37.288 41.445 1.00 23.61 107 ALA A CA 1
ATOM 732 C C . ALA A 1 123 ? 8.845 36.268 41.031 1.00 23.65 107 ALA A C 1
ATOM 733 O O . ALA A 1 123 ? 7.661 36.593 41.017 1.00 24.25 107 ALA A O 1
ATOM 735 N N . ASN A 1 124 ? 9.270 35.054 40.689 1.00 23.46 108 ASN A N 1
ATOM 736 C CA . ASN A 1 124 ? 8.359 34.069 40.122 1.00 23.65 108 ASN A CA 1
ATOM 737 C C . ASN A 1 124 ? 7.725 33.139 41.164 1.00 23.71 108 ASN A C 1
ATOM 738 O O . ASN A 1 124 ? 6.993 32.234 40.797 1.00 24.23 108 ASN A O 1
ATOM 743 N N . ASP A 1 125 ? 8.002 33.378 42.440 1.00 22.31 109 ASP A N 1
ATOM 744 C CA . ASP A 1 125 ? 7.389 32.602 43.520 1.00 23.62 109 ASP A CA 1
ATOM 745 C C . ASP A 1 125 ? 6.255 33.327 44.214 1.00 24.64 109 ASP A C 1
ATOM 746 O O . ASP A 1 125 ? 5.620 32.727 45.060 1.00 25.65 109 ASP A O 1
ATOM 751 N N . SER A 1 126 ? 5.994 34.596 43.861 1.00 24.73 110 SER A N 1
ATOM 752 C CA . SER A 1 126 ? 4.890 35.375 44.494 1.00 26.45 110 SER A CA 1
ATOM 753 C C . SER A 1 126 ? 4.926 35.237 46.022 1.00 26.16 110 SER A C 1
ATOM 754 O O . SER A 1 126 ? 3.944 34.813 46.655 1.00 27.71 110 SER A O 1
ATOM 757 N N . ILE A 1 127 ? 6.058 35.598 46.622 1.00 25.40 111 ILE A N 1
ATOM 758 C CA . ILE A 1 127 ? 6.267 35.298 48.031 1.00 25.25 111 ILE A CA 1
ATOM 759 C C . ILE A 1 127 ? 5.427 36.257 48.896 1.00 24.53 111 ILE A C 1
ATOM 760 O O . ILE A 1 127 ? 5.361 37.451 48.590 1.00 24.12 111 ILE A O 1
ATOM 765 N N . PRO A 1 128 ? 4.721 35.720 49.914 1.00 24.21 112 PRO A N 1
ATOM 766 C CA . PRO A 1 128 ? 3.943 36.561 50.828 1.00 23.77 112 PRO A CA 1
ATOM 767 C C . PRO A 1 128 ? 4.719 37.788 51.326 1.00 23.35 112 PRO A C 1
ATOM 768 O O . PRO A 1 128 ? 5.857 37.654 51.823 1.00 21.85 112 PRO A O 1
ATOM 772 N N . ALA A 1 129 ? 4.097 38.958 51.149 1.00 21.91 113 ALA A N 1
ATOM 773 C CA . ALA A 1 129 ? 4.559 40.248 51.708 1.00 21.50 113 ALA A CA 1
ATOM 774 C C . ALA A 1 129 ? 5.800 40.820 50.991 1.00 22.03 113 ALA A C 1
ATOM 775 O O . ALA A 1 129 ? 6.387 41.813 51.462 1.00 21.30 113 ALA A O 1
ATOM 777 N N . VAL A 1 130 ? 6.177 40.221 49.859 1.00 21.76 114 VAL A N 1
ATOM 778 C CA . VAL A 1 130 ? 7.390 40.681 49.135 1.00 23.15 114 VAL A CA 1
ATOM 779 C C . VAL A 1 130 ? 7.251 42.137 48.656 1.00 22.96 114 VAL A C 1
ATOM 780 O O . VAL A 1 130 ? 6.198 42.554 48.111 1.00 22.24 114 VAL A O 1
ATOM 784 N N . THR A 1 131 ? 8.315 42.909 48.890 1.00 22.27 115 THR A N 1
ATOM 785 C CA . THR A 1 131 ? 8.388 44.301 48.414 1.00 21.46 115 THR A CA 1
ATOM 786 C C . THR A 1 131 ? 9.542 44.496 47.426 1.00 20.36 115 THR A C 1
ATOM 787 O O . THR A 1 131 ? 9.595 45.502 46.712 1.00 20.37 115 THR A O 1
ATOM 791 N N A LYS A 1 132 ? 10.477 43.546 47.416 0.50 20.41 116 LYS A N 1
ATOM 792 N N B LYS A 1 132 ? 10.473 43.551 47.416 0.50 20.43 116 LYS A N 1
ATOM 793 C CA A LYS A 1 132 ? 11.615 43.536 46.472 0.50 20.48 116 LYS A CA 1
ATOM 794 C CA B LYS A 1 132 ? 11.554 43.548 46.427 0.50 20.52 116 LYS A CA 1
ATOM 795 C C A LYS A 1 132 ? 11.664 42.201 45.687 0.50 20.56 116 LYS A C 1
ATOM 796 C C B LYS A 1 132 ? 11.619 42.202 45.702 0.50 20.61 116 LYS A C 1
ATOM 797 O O A LYS A 1 132 ? 12.383 41.262 46.096 0.50 21.30 116 LYS A O 1
ATOM 798 O O B LYS A 1 132 ? 12.290 41.258 46.171 0.50 21.48 116 LYS A O 1
ATOM 809 N N . PRO A 1 133 ? 10.888 42.080 44.574 1.00 21.05 117 PRO A N 1
ATOM 810 C CA . PRO A 1 133 ? 10.983 40.830 43.799 1.00 21.26 117 PRO A CA 1
ATOM 811 C C . PRO A 1 133 ? 12.348 40.799 43.126 1.00 22.76 117 PRO A C 1
ATOM 812 O O . PRO A 1 133 ? 12.812 41.849 42.642 1.00 24.33 117 PRO A O 1
ATOM 816 N N . VAL A 1 134 ? 13.017 39.647 43.161 1.00 22.64 118 VAL A N 1
ATOM 817 C CA . VAL A 1 134 ? 14.373 39.526 42.567 1.00 23.03 118 VAL A CA 1
ATOM 818 C C . VAL A 1 134 ? 14.510 38.389 41.550 1.00 22.83 118 VAL A C 1
ATOM 819 O O . VAL A 1 134 ? 13.744 37.399 41.560 1.00 22.89 118 VAL A O 1
ATOM 823 N N . ARG A 1 135 ? 15.498 38.566 40.673 1.00 23.90 119 ARG A N 1
ATOM 824 C CA . ARG A 1 135 ? 15.832 37.654 39.585 1.00 23.50 119 ARG A CA 1
ATOM 825 C C . ARG A 1 135 ? 17.350 37.541 39.526 1.00 23.25 119 ARG A C 1
ATOM 826 O O . ARG A 1 135 ? 18.064 38.351 40.121 1.00 21.70 119 ARG A O 1
ATOM 834 N N . GLU A 1 136 ? 17.829 36.554 38.789 1.00 22.47 120 GLU A N 1
ATOM 835 C CA . GLU A 1 136 ? 19.263 36.247 38.707 1.00 24.30 120 GLU A CA 1
ATOM 836 C C . GLU A 1 136 ? 20.089 37.504 38.465 1.00 22.97 120 GLU A C 1
ATOM 837 O O . GLU A 1 136 ? 19.786 38.299 37.578 1.00 22.29 120 GLU A O 1
ATOM 843 N N . GLY A 1 137 ? 21.137 37.676 39.256 1.00 23.33 121 GLY A N 1
ATOM 844 C CA . GLY A 1 137 ? 22.062 38.814 39.051 1.00 23.28 121 GLY A CA 1
ATOM 845 C C . GLY A 1 137 ? 21.683 40.049 39.856 1.00 22.95 121 GLY A C 1
ATOM 846 O O . GLY A 1 137 ? 22.492 40.979 39.987 1.00 21.90 121 GLY A O 1
ATOM 847 N N . ASP A 1 138 ? 20.442 40.107 40.342 1.00 22.36 122 ASP A N 1
ATOM 848 C CA . ASP A 1 138 ? 20.028 41.217 41.212 1.00 22.50 122 ASP A CA 1
ATOM 849 C C . ASP A 1 138 ? 20.880 41.225 42.475 1.00 22.67 122 ASP A C 1
ATOM 850 O O . ASP A 1 138 ? 21.345 40.179 42.928 1.00 22.44 122 ASP A O 1
ATOM 855 N N . ARG A 1 139 ? 21.122 42.408 43.023 1.00 21.94 123 ARG A N 1
ATOM 856 C CA A ARG A 1 139 ? 21.754 42.521 44.330 0.50 21.81 123 ARG A CA 1
ATOM 857 C CA B ARG A 1 139 ? 21.750 42.512 44.330 0.50 21.94 123 ARG A CA 1
ATOM 858 C C . ARG A 1 139 ? 20.934 43.466 45.215 1.00 22.17 123 ARG A C 1
ATOM 859 O O . ARG A 1 139 ? 20.307 44.406 44.724 1.00 21.88 123 ARG A O 1
ATOM 874 N N . VAL A 1 140 ? 20.931 43.204 46.509 1.00 22.04 124 VAL A N 1
ATOM 875 C CA . VAL A 1 140 ? 20.360 44.138 47.471 1.00 22.78 124 VAL A CA 1
ATOM 876 C C . VAL A 1 140 ? 21.400 44.292 48.569 1.00 22.45 124 VAL A C 1
ATOM 877 O O . VAL A 1 140 ? 22.230 43.376 48.778 1.00 21.50 124 VAL A O 1
ATOM 881 N N . GLN A 1 141 ? 21.373 45.441 49.238 1.00 22.27 125 GLN A N 1
ATOM 882 C CA . GLN A 1 141 ? 22.288 45.706 50.330 1.00 23.47 125 GLN A CA 1
ATOM 883 C C . GLN A 1 141 ? 21.601 45.384 51.631 1.00 24.17 125 GLN A C 1
ATOM 884 O O . GLN A 1 141 ? 20.391 45.648 51.794 1.00 24.10 125 GLN A O 1
ATOM 890 N N . VAL A 1 142 ? 22.371 44.807 52.546 1.00 23.80 126 VAL A N 1
ATOM 891 C CA . VAL A 1 142 ? 21.993 44.704 53.949 1.00 23.72 126 VAL A CA 1
ATOM 892 C C . VAL A 1 142 ? 23.119 45.417 54.700 1.00 23.57 126 VAL A C 1
ATOM 893 O O . VAL A 1 142 ? 24.184 44.838 54.957 1.00 23.22 126 VAL A O 1
ATOM 897 N N . GLY A 1 143 ? 22.885 46.675 55.059 1.00 23.17 127 GLY A N 1
ATOM 898 C CA . GLY A 1 143 ? 23.964 47.517 55.552 1.00 23.86 127 GLY A CA 1
ATOM 899 C C . GLY A 1 143 ? 25.001 47.689 54.456 1.00 23.77 127 GLY A C 1
ATOM 900 O O . GLY A 1 143 ? 24.675 48.129 53.354 1.00 25.10 127 GLY A O 1
ATOM 901 N N . ASP A 1 144 ? 26.250 47.341 54.748 1.00 23.30 128 ASP A N 1
ATOM 902 C CA . ASP A 1 144 ? 27.304 47.384 53.733 1.00 22.66 128 ASP A CA 1
ATOM 903 C C . ASP A 1 144 ? 27.488 46.046 53.021 1.00 21.75 128 ASP A C 1
ATOM 904 O O . ASP A 1 144 ? 28.304 45.949 52.103 1.00 20.88 128 ASP A O 1
ATOM 909 N N . LEU A 1 145 ? 26.727 45.019 53.425 1.00 20.47 129 LEU A N 1
ATOM 910 C CA . LEU A 1 145 ? 26.843 43.705 52.794 1.00 20.66 129 LEU A CA 1
ATOM 911 C C . LEU A 1 145 ? 26.098 43.675 51.481 1.00 21.56 129 LEU A C 1
ATOM 912 O O . LEU A 1 145 ? 25.043 44.305 51.346 1.00 22.20 129 LEU A O 1
ATOM 917 N N . SER A 1 146 ? 26.636 42.921 50.526 1.00 21.51 130 SER A N 1
ATOM 918 C CA . SER A 1 146 ? 25.927 42.670 49.294 1.00 22.05 130 SER A CA 1
ATOM 919 C C . SER A 1 146 ? 25.245 41.301 49.345 1.00 21.94 130 SER A C 1
ATOM 920 O O . SER A 1 146 ? 25.806 40.323 49.852 1.00 21.88 130 SER A O 1
ATOM 923 N N . VAL A 1 147 ? 24.031 41.265 48.816 1.00 21.46 131 VAL A N 1
ATOM 924 C CA . VAL A 1 147 ? 23.264 40.036 48.717 1.00 22.44 131 VAL A CA 1
ATOM 925 C C . VAL A 1 147 ? 22.990 39.842 47.243 1.00 22.80 131 VAL A C 1
ATOM 926 O O . VAL A 1 147 ? 22.212 40.588 46.651 1.00 23.15 131 VAL A O 1
ATOM 930 N N . GLU A 1 148 ? 23.664 38.869 46.655 1.00 22.72 132 GLU A N 1
ATOM 931 C CA . GLU A 1 148 ? 23.509 38.540 45.246 1.00 22.94 132 GLU A CA 1
ATOM 932 C C . GLU A 1 148 ? 22.525 37.388 45.072 1.00 22.64 132 GLU A C 1
ATOM 933 O O . GLU A 1 148 ? 22.566 36.403 45.801 1.00 23.13 132 GLU A O 1
ATOM 939 N N . VAL A 1 149 ? 21.663 37.514 44.073 1.00 22.21 133 VAL A N 1
ATOM 940 C CA . VAL A 1 149 ? 20.571 36.559 43.843 1.00 22.24 133 VAL A CA 1
ATOM 941 C C . VAL A 1 149 ? 20.916 35.579 42.743 1.00 21.59 133 VAL A C 1
ATOM 942 O O . VAL A 1 149 ? 21.383 35.982 41.679 1.00 21.74 133 VAL A O 1
ATOM 946 N N . ILE A 1 150 ? 20.707 34.290 43.006 1.00 20.82 134 ILE A N 1
ATOM 947 C CA . ILE A 1 150 ? 20.931 33.234 41.990 1.00 22.11 134 ILE A CA 1
ATOM 948 C C . ILE A 1 150 ? 19.601 32.531 41.732 1.00 21.53 134 ILE A C 1
ATOM 949 O O . ILE A 1 150 ? 18.961 32.126 42.697 1.00 23.59 134 ILE A O 1
ATOM 954 N N . ASP A 1 151 ? 19.129 32.466 40.477 1.00 22.67 135 ASP A N 1
ATOM 955 C CA . ASP A 1 151 ? 17.870 31.753 40.224 1.00 22.14 135 ASP A CA 1
ATOM 956 C C . ASP A 1 151 ? 18.129 30.250 40.304 1.00 22.51 135 ASP A C 1
ATOM 957 O O . ASP A 1 151 ? 19.099 29.752 39.684 1.00 23.93 135 ASP A O 1
ATOM 962 N N . ALA A 1 152 ? 17.278 29.541 41.063 1.00 22.36 136 ALA A N 1
ATOM 963 C CA . ALA A 1 152 ? 17.405 28.081 41.154 1.00 23.45 136 ALA A CA 1
ATOM 964 C C . ALA A 1 152 ? 16.048 27.385 41.130 1.00 23.11 136 ALA A C 1
ATOM 965 O O . ALA A 1 152 ? 15.689 26.680 42.087 1.00 24.92 136 ALA A O 1
ATOM 967 N N . PRO A 1 153 ? 15.276 27.571 40.045 1.00 24.12 137 PRO A N 1
ATOM 968 C CA . PRO A 1 153 ? 13.945 26.958 40.016 1.00 23.63 137 PRO A CA 1
ATOM 969 C C . PRO A 1 153 ? 14.097 25.440 39.997 1.00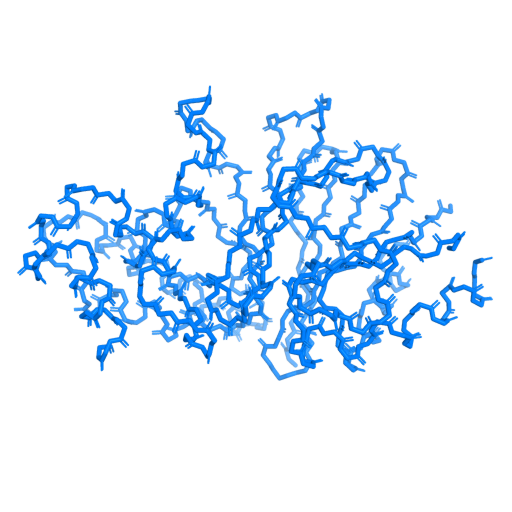 23.63 137 PRO A C 1
ATOM 970 O O . PRO A 1 153 ? 14.960 24.935 39.289 1.00 22.12 137 PRO A O 1
ATOM 974 N N . CYS A 1 154 ? 13.290 24.758 40.810 1.00 22.14 138 CYS A N 1
ATOM 975 C CA . CYS A 1 154 ? 13.130 23.301 40.778 1.00 22.18 138 CYS A CA 1
ATOM 976 C C . CYS A 1 154 ? 12.184 22.898 41.902 1.00 22.54 138 CYS A C 1
ATOM 977 O O . CYS A 1 154 ? 11.056 22.454 41.656 1.00 23.74 138 CYS A O 1
ATOM 980 N N . HIS A 1 155 ? 12.628 23.108 43.140 1.00 21.02 139 HIS A N 1
ATOM 981 C CA . HIS A 1 155 ? 11.830 22.754 44.312 1.00 22.26 139 HIS A CA 1
ATOM 982 C C . HIS A 1 155 ? 10.538 23.604 44.295 1.00 22.18 139 HIS A C 1
ATOM 983 O O . HIS A 1 155 ? 9.432 23.094 44.548 1.00 22.38 139 HIS A O 1
ATOM 990 N N . THR A 1 156 ? 10.702 24.897 43.998 1.00 22.30 140 THR A N 1
ATOM 991 C CA . THR A 1 156 ? 9.576 25.722 43.537 1.00 22.23 140 THR A CA 1
ATOM 992 C C . THR A 1 156 ? 10.052 26.404 42.264 1.00 22.64 140 THR A C 1
ATOM 993 O O . THR A 1 156 ? 11.277 26.532 42.032 1.00 22.74 140 THR A O 1
ATOM 997 N N . ARG A 1 157 ? 9.095 26.848 41.455 1.00 22.87 141 ARG A N 1
ATOM 998 C CA . ARG A 1 157 ? 9.404 27.493 40.175 1.00 24.23 141 ARG A CA 1
ATOM 999 C C . ARG A 1 157 ? 10.152 28.811 40.345 1.00 24.03 141 ARG A C 1
ATOM 1000 O O . ARG A 1 157 ? 10.763 29.282 39.392 1.00 22.78 141 ARG A O 1
ATOM 1008 N N . GLY A 1 158 ? 10.037 29.435 41.525 1.00 22.16 142 GLY A N 1
ATOM 1009 C CA . GLY A 1 158 ? 10.673 30.726 41.760 1.00 23.27 142 GLY A CA 1
ATOM 1010 C C . GLY A 1 158 ? 11.717 30.741 42.867 1.00 22.40 142 GLY A C 1
ATOM 1011 O O . GLY A 1 158 ? 12.146 31.796 43.289 1.00 23.41 142 GLY A O 1
ATOM 1012 N N . HIS A 1 159 ? 12.183 29.565 43.287 1.00 21.96 143 HIS A N 1
ATOM 1013 C CA . HIS A 1 159 ? 13.233 29.454 44.324 1.00 22.09 143 HIS A CA 1
ATOM 1014 C C . HIS A 1 159 ? 14.501 30.192 43.884 1.00 22.67 143 HIS A C 1
ATOM 1015 O O . HIS A 1 159 ? 14.897 30.119 42.720 1.00 22.47 143 HIS A O 1
ATOM 1022 N N . VAL A 1 160 ? 15.102 30.920 44.825 1.00 22.76 144 VAL A N 1
ATOM 1023 C CA . VAL A 1 160 ? 16.379 31.581 44.583 1.00 22.46 144 VAL A CA 1
ATOM 1024 C C . VAL A 1 160 ? 17.369 31.147 45.684 1.00 21.19 144 VAL A C 1
ATOM 1025 O O . VAL A 1 160 ? 16.953 30.563 46.719 1.00 22.35 144 VAL A O 1
ATOM 1029 N N . LEU A 1 161 ? 18.645 31.481 45.487 1.00 21.36 145 LEU A N 1
ATOM 1030 C CA . LEU A 1 161 ? 19.684 31.306 46.515 1.00 21.82 145 LEU A CA 1
ATOM 1031 C C . LEU A 1 161 ? 20.219 32.708 46.780 1.00 22.72 145 LEU A C 1
ATOM 1032 O O . LEU A 1 161 ? 20.258 33.544 45.857 1.00 23.15 145 LEU A O 1
ATOM 1037 N N . TYR A 1 162 ? 20.650 32.956 48.014 1.00 22.71 146 TYR A N 1
ATOM 1038 C CA . TYR A 1 162 ? 21.197 34.280 48.359 1.00 22.20 146 TYR A CA 1
ATOM 1039 C C . TYR A 1 162 ? 22.675 34.112 48.686 1.00 22.35 146 TYR A C 1
ATOM 1040 O O . TYR A 1 162 ? 23.027 33.336 49.575 1.00 21.56 146 TYR A O 1
ATOM 1049 N N . LYS A 1 163 ? 23.518 34.852 47.965 1.00 21.65 147 LYS A N 1
ATOM 1050 C CA . LYS A 1 163 ? 24.965 34.823 48.160 1.00 21.50 147 LYS A CA 1
ATOM 1051 C C . LYS A 1 163 ? 25.378 36.140 48.831 1.00 21.55 147 LYS A C 1
ATOM 1052 O O . LYS A 1 163 ? 25.277 37.209 48.223 1.00 21.21 147 LYS A O 1
ATOM 1058 N N . VAL A 1 164 ? 25.827 36.046 50.081 1.00 21.85 148 VAL A N 1
ATOM 1059 C CA . VAL A 1 164 ? 26.038 37.227 50.919 1.00 21.20 148 VAL A CA 1
ATOM 1060 C C . VAL A 1 164 ? 27.514 37.383 51.252 1.00 22.02 148 VAL A C 1
ATOM 1061 O O . VAL A 1 164 ? 28.186 36.440 51.692 1.00 21.10 148 VAL A O 1
ATOM 1065 N N . GLN A 1 165 ? 28.033 38.577 51.027 1.00 22.22 149 GLN A N 1
ATOM 1066 C CA . GLN A 1 165 ? 29.394 38.859 51.445 1.00 22.75 149 GLN A CA 1
ATOM 1067 C C . GLN A 1 165 ? 29.647 40.346 51.647 1.00 22.41 149 GLN A C 1
ATOM 1068 O O . GLN A 1 165 ? 28.809 41.169 51.328 1.00 21.91 149 GLN A O 1
ATOM 1074 N N . HIS A 1 166 ? 30.799 40.668 52.213 1.00 22.38 150 HIS A N 1
ATOM 1075 C CA . HIS A 1 166 ? 31.169 42.066 52.346 1.00 22.99 150 HIS A CA 1
ATOM 1076 C C . HIS A 1 166 ? 32.086 42.454 51.193 1.00 23.34 150 HIS A C 1
ATOM 1077 O O . HIS A 1 166 ? 33.199 41.958 51.115 1.00 23.69 150 HIS A O 1
ATOM 1084 N N . PRO A 1 167 ? 31.618 43.356 50.308 1.00 24.52 151 PRO A N 1
ATOM 1085 C CA . PRO A 1 167 ? 32.362 43.880 49.147 1.00 25.66 151 PRO A CA 1
ATOM 1086 C C . PRO A 1 167 ? 33.761 44.402 49.482 1.00 26.50 151 PRO A C 1
ATOM 1087 O O . PRO A 1 167 ? 34.667 44.326 48.645 1.00 26.85 151 PRO A O 1
ATOM 1091 N N . GLN A 1 168 ? 33.933 44.942 50.687 1.00 27.02 152 GLN A N 1
ATOM 1092 C CA . GLN A 1 168 ? 35.230 45.484 51.110 1.00 28.14 152 GLN A CA 1
ATOM 1093 C C . GLN A 1 168 ? 36.079 44.442 51.825 1.00 27.70 152 GLN A C 1
ATOM 1094 O O . GLN A 1 168 ? 37.261 44.676 52.101 1.00 27.81 152 GLN A O 1
ATOM 1100 N N . HIS A 1 169 ? 35.481 43.290 52.123 1.00 27.52 153 HIS A N 1
ATOM 1101 C CA . HIS A 1 169 ? 36.204 42.212 52.806 1.00 27.32 153 HIS A CA 1
ATOM 1102 C C . HIS A 1 169 ? 35.908 40.855 52.140 1.00 27.38 153 HIS A C 1
ATOM 1103 O O . HIS A 1 169 ? 35.479 39.904 52.805 1.00 26.22 153 HIS A O 1
ATOM 1110 N N . PRO A 1 170 ? 36.167 40.753 50.815 1.00 27.78 154 PRO A N 1
ATOM 1111 C CA . PRO A 1 170 ? 35.679 39.587 50.073 1.00 28.07 154 PRO A CA 1
ATOM 1112 C C . PRO A 1 170 ? 36.290 38.280 50.580 1.00 27.69 154 PRO A C 1
ATOM 1113 O O . PRO A 1 170 ? 35.594 37.270 50.624 1.00 27.76 154 PRO A O 1
ATOM 1117 N N . ASN A 1 171 ? 37.560 38.320 50.995 1.00 27.31 155 ASN A N 1
ATOM 1118 C CA . ASN A 1 171 ? 38.249 37.119 51.498 1.00 27.12 155 ASN A CA 1
ATOM 1119 C C . ASN A 1 171 ? 37.807 36.624 52.877 1.00 26.53 155 ASN A C 1
ATOM 1120 O O . ASN A 1 171 ? 38.217 35.545 53.285 1.00 25.81 155 ASN A O 1
ATOM 1125 N N . ASP A 1 172 ? 36.984 37.401 53.588 1.00 26.06 156 ASP A N 1
ATOM 1126 C CA . ASP A 1 172 ? 36.435 36.972 54.886 1.00 25.72 156 ASP A CA 1
ATOM 1127 C C . ASP A 1 172 ? 35.381 35.898 54.692 1.00 25.20 156 ASP A C 1
ATOM 1128 O O . ASP A 1 172 ? 34.980 35.233 55.658 1.00 25.56 156 ASP A O 1
ATOM 1133 N N . GLY A 1 173 ? 34.920 35.755 53.449 1.00 23.81 157 GLY A N 1
ATOM 1134 C CA . GLY A 1 173 ? 34.049 34.662 53.080 1.00 22.62 157 GLY A CA 1
ATOM 1135 C C . GLY A 1 173 ? 32.661 35.057 52.611 1.00 21.47 157 GLY A C 1
ATOM 1136 O O . GLY A 1 173 ? 32.303 36.247 52.499 1.00 21.26 157 GLY A O 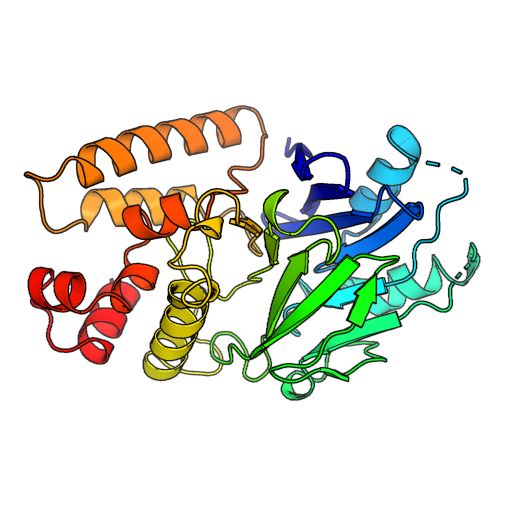1
ATOM 1137 N N . VAL A 1 174 ? 31.869 34.024 52.349 1.00 20.64 158 VAL A N 1
ATOM 1138 C CA . VAL A 1 174 ? 30.579 34.152 51.716 1.00 20.13 158 VAL A CA 1
ATOM 1139 C C . VAL A 1 174 ? 29.584 33.241 52.453 1.00 20.27 158 VAL A C 1
ATOM 1140 O O . VAL A 1 174 ? 29.910 32.094 52.760 1.00 19.38 158 VAL A O 1
ATOM 1144 N N . ALA A 1 175 ? 28.385 33.750 52.711 1.00 19.20 159 ALA A N 1
ATOM 1145 C CA . ALA A 1 175 ? 27.278 32.957 53.224 1.00 20.41 159 ALA A CA 1
ATOM 1146 C C . ALA A 1 175 ? 26.324 32.663 52.072 1.00 20.41 159 ALA A C 1
ATOM 1147 O O . ALA A 1 175 ? 25.831 33.581 51.423 1.00 21.36 159 ALA A O 1
ATOM 1149 N N . LEU A 1 176 ? 26.048 31.389 51.835 1.00 20.58 160 LEU A N 1
ATOM 1150 C CA . LEU A 1 176 ? 25.156 31.012 50.744 1.00 21.27 160 LEU A CA 1
ATOM 1151 C C . LEU A 1 176 ? 23.901 30.366 51.311 1.00 21.96 160 LEU A C 1
ATOM 1152 O O . LEU A 1 176 ? 23.967 29.267 51.871 1.00 21.51 160 LEU A O 1
ATOM 1157 N N . PHE A 1 177 ? 22.779 31.062 51.158 1.00 20.85 161 PHE A N 1
ATOM 1158 C CA . PHE A 1 177 ? 21.494 30.579 51.682 1.00 22.29 161 PHE A CA 1
ATOM 1159 C C . PHE A 1 177 ? 20.813 29.818 50.563 1.00 22.96 161 PHE A C 1
ATOM 1160 O O . PHE A 1 177 ? 20.466 30.396 49.520 1.00 23.31 161 PHE A O 1
ATOM 1168 N N . THR A 1 178 ? 20.660 28.510 50.759 1.00 22.84 162 THR A N 1
ATOM 1169 C CA . THR A 1 178 ? 20.245 27.627 49.662 1.00 22.46 162 THR A CA 1
ATOM 1170 C C . THR A 1 178 ? 18.802 27.122 49.810 1.00 22.21 162 THR A C 1
ATOM 1171 O O . THR A 1 178 ? 18.333 26.349 48.976 1.00 22.15 162 THR A O 1
ATOM 1175 N N . GLY A 1 179 ? 18.122 27.500 50.890 1.0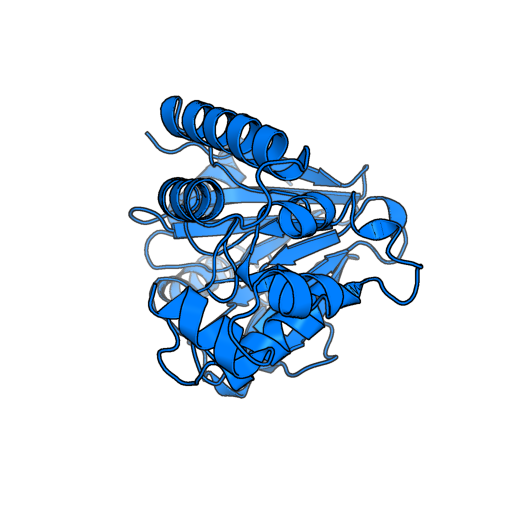0 22.11 163 GLY A N 1
ATOM 1176 C CA . GLY A 1 179 ? 16.728 27.075 51.088 1.00 22.40 163 GLY A CA 1
ATOM 1177 C C . GLY A 1 179 ? 16.584 25.574 50.961 1.00 21.52 163 GLY A C 1
ATOM 1178 O O . GLY A 1 179 ? 17.363 24.797 51.564 1.00 22.76 163 GLY A O 1
ATOM 1179 N N . ASP A 1 180 ? 15.608 25.160 50.146 1.00 21.66 164 ASP A N 1
ATOM 1180 C CA . ASP A 1 180 ? 15.327 23.752 49.960 1.00 22.71 164 ASP A CA 1
ATOM 1181 C C . ASP A 1 180 ? 15.857 23.254 48.629 1.00 22.31 164 ASP A C 1
ATOM 1182 O O . ASP A 1 180 ? 15.406 22.231 48.116 1.00 24.21 164 ASP A O 1
ATOM 1187 N N . THR A 1 181 ? 16.816 23.987 48.059 1.00 22.68 165 THR A N 1
ATOM 1188 C CA . THR A 1 181 ? 17.466 23.532 46.818 1.00 22.84 165 THR A CA 1
ATOM 1189 C C . THR A 1 181 ? 18.590 22.571 47.130 1.00 23.05 165 THR A C 1
ATOM 1190 O O . THR A 1 181 ? 18.692 21.504 46.519 1.00 23.57 165 THR A O 1
ATOM 1194 N N . MET A 1 182 ? 19.420 22.935 48.106 1.00 23.22 166 MET A N 1
ATO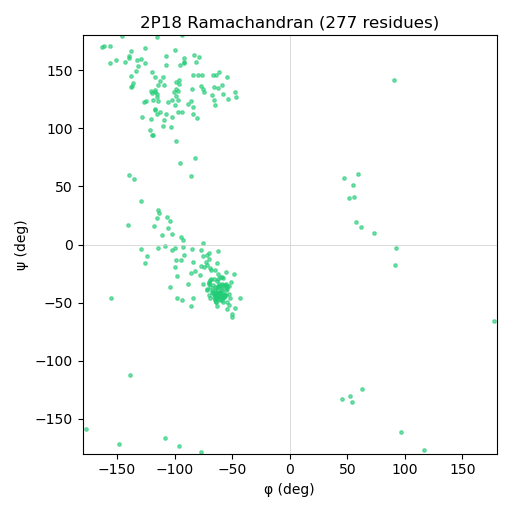M 1195 C CA . MET A 1 182 ? 20.558 22.122 48.451 1.00 23.12 166 MET A CA 1
ATOM 1196 C C . MET A 1 182 ? 20.639 22.081 49.963 1.00 23.01 166 MET A C 1
ATOM 1197 O O . MET A 1 182 ? 20.434 23.098 50.631 1.00 23.64 166 MET A O 1
ATOM 1202 N N . PHE A 1 183 ? 20.877 20.885 50.492 1.00 23.50 167 PHE A N 1
ATOM 1203 C CA . PHE A 1 183 ? 21.104 20.684 51.918 1.00 22.91 167 PHE A CA 1
ATOM 1204 C C . PHE A 1 183 ? 22.522 20.196 52.061 1.00 22.67 167 PHE A C 1
ATOM 1205 O O . PHE A 1 183 ? 23.210 19.977 51.048 1.00 23.07 167 PHE A O 1
ATOM 1213 N N . ILE A 1 184 ? 22.975 19.961 53.297 1.00 22.41 168 ILE A N 1
ATOM 1214 C CA . ILE A 1 184 ? 24.256 19.292 53.434 1.00 21.87 168 ILE A CA 1
ATOM 1215 C C . ILE A 1 184 ? 24.123 17.864 52.859 1.00 21.73 168 ILE A C 1
ATOM 1216 O O . ILE A 1 184 ? 23.273 17.080 53.306 1.00 22.27 168 ILE A O 1
ATOM 1221 N N . ALA A 1 185 ? 24.936 17.579 51.838 1.00 21.24 169 ALA A N 1
ATOM 1222 C CA . ALA A 1 185 ? 24.954 16.305 51.117 1.00 21.68 169 ALA A CA 1
ATOM 1223 C C . ALA A 1 185 ? 23.634 15.963 50.411 1.00 22.12 169 ALA A C 1
ATOM 1224 O O . ALA A 1 185 ? 23.439 14.805 49.977 1.00 21.24 169 ALA A O 1
ATOM 1226 N N . GLY A 1 186 ? 22.757 16.959 50.263 1.00 22.84 170 GLY A N 1
ATOM 1227 C CA . GLY A 1 186 ? 21.454 16.691 49.695 1.00 23.00 170 GLY A CA 1
ATOM 1228 C C . GLY A 1 186 ? 20.853 17.792 48.835 1.00 24.02 170 GLY A C 1
ATOM 1229 O O . GLY A 1 186 ? 21.481 18.854 48.586 1.00 22.86 170 GLY A O 1
ATOM 1230 N N . ILE A 1 187 ? 19.658 17.484 48.330 1.00 23.12 171 ILE A N 1
ATOM 1231 C CA . ILE A 1 187 ? 18.859 18.390 47.484 1.00 22.55 171 ILE A CA 1
ATOM 1232 C C . ILE A 1 187 ? 17.403 18.273 47.880 1.00 23.44 171 ILE A C 1
ATOM 1233 O O . ILE A 1 187 ? 16.996 17.305 48.542 1.00 23.06 171 ILE A O 1
ATOM 1238 N N . GLY A 1 188 ? 16.612 19.271 47.491 1.00 23.45 172 GLY A N 1
ATOM 1239 C CA . GLY A 1 188 ? 15.182 19.270 47.813 1.00 23.32 172 GLY A CA 1
ATOM 1240 C C . GLY A 1 188 ? 14.392 18.450 46.818 1.00 23.04 172 GLY A C 1
ATOM 1241 O O . GLY A 1 188 ? 14.871 18.140 45.718 1.00 22.61 172 GLY A O 1
ATOM 1242 N N . ALA A 1 189 ? 13.179 18.105 47.210 1.00 22.69 173 ALA A N 1
ATOM 1243 C CA . ALA A 1 189 ? 12.266 17.397 46.290 1.00 22.98 173 ALA A CA 1
ATOM 1244 C C . ALA A 1 189 ? 11.883 18.331 45.117 1.00 22.49 173 ALA A C 1
ATOM 1245 O O . ALA A 1 189 ? 11.759 19.574 45.301 1.00 21.74 173 ALA A O 1
ATOM 1247 N N . PHE A 1 190 ? 11.700 17.741 43.935 1.00 21.81 174 PHE A N 1
ATOM 1248 C CA . PHE A 1 190 ? 11.473 18.511 42.716 1.00 22.00 174 PHE A CA 1
ATOM 1249 C C . PHE A 1 190 ? 9.995 18.845 42.547 1.00 21.80 174 PHE A C 1
ATOM 1250 O O . PHE A 1 190 ? 9.409 18.462 41.536 1.00 21.28 174 PHE A O 1
ATOM 1258 N N . PHE A 1 191 ? 9.398 19.555 43.508 1.00 22.03 175 PHE A N 1
ATOM 1259 C CA . PHE A 1 191 ? 7.936 19.765 43.488 1.00 21.94 175 PHE A CA 1
ATOM 1260 C C . PHE A 1 191 ? 7.437 20.461 42.238 1.00 22.35 175 PHE A C 1
ATOM 1261 O O . PHE A 1 191 ? 6.330 20.190 41.767 1.00 21.06 175 PHE A O 1
ATOM 1269 N N . GLU A 1 192 ? 8.226 21.413 41.747 1.00 21.91 176 GLU A N 1
ATOM 1270 C CA . GLU A 1 192 ? 7.779 22.246 40.640 1.00 22.57 176 GLU A CA 1
ATOM 1271 C C . GLU A 1 192 ? 8.824 22.276 39.518 1.00 23.42 176 GLU A C 1
ATOM 1272 O O . GLU A 1 192 ? 9.049 23.313 38.863 1.00 24.55 176 GLU A O 1
ATOM 1278 N N . GLY A 1 193 ? 9.460 21.143 39.281 1.00 23.71 177 GLY A N 1
ATOM 1279 C CA . GLY A 1 193 ? 10.509 21.100 38.280 1.00 23.44 177 GLY A CA 1
ATOM 1280 C C . GLY A 1 193 ? 11.049 19.699 38.132 1.00 23.19 177 GLY A C 1
ATOM 1281 O O . GLY A 1 193 ? 10.375 18.738 38.517 1.00 24.21 177 GLY A O 1
ATOM 1282 N N . ASP A 1 194 ? 12.263 19.572 37.594 1.00 22.48 178 ASP A N 1
ATOM 1283 C CA . ASP A 1 194 ? 12.770 18.231 37.251 1.00 22.55 178 ASP A CA 1
ATOM 1284 C C . ASP A 1 194 ? 14.282 18.139 37.404 1.00 22.79 178 ASP A C 1
ATOM 1285 O O . ASP A 1 194 ? 14.923 19.073 37.928 1.00 22.34 178 ASP A O 1
ATOM 1290 N N . GLU A 1 195 ? 14.850 17.016 36.960 1.00 21.81 179 GLU A N 1
ATOM 1291 C CA . GLU A 1 195 ? 16.269 16.755 37.220 1.00 22.38 179 GLU A CA 1
ATOM 1292 C C . GLU A 1 195 ? 17.161 17.727 36.437 1.00 22.61 179 GLU A C 1
ATOM 1293 O O . GLU A 1 195 ? 18.277 18.052 36.884 1.00 22.55 179 GLU A O 1
ATOM 1299 N N . LYS A 1 196 ? 16.667 18.184 35.276 1.00 22.00 180 LYS A N 1
ATOM 1300 C CA . LYS A 1 196 ? 17.422 19.169 34.482 1.00 21.89 180 LYS A CA 1
ATOM 1301 C C . LYS A 1 196 ? 17.537 20.463 35.253 1.00 22.07 180 LYS A C 1
ATOM 1302 O O . LYS A 1 196 ? 18.618 21.068 35.294 1.00 21.51 180 LYS A O 1
ATOM 1308 N N . ASP A 1 197 ? 16.423 20.889 35.875 1.00 21.32 181 ASP A N 1
ATOM 1309 C CA . ASP A 1 197 ? 16.430 22.072 36.708 1.00 21.31 181 ASP A CA 1
ATOM 1310 C C . ASP A 1 197 ? 17.464 21.908 37.826 1.00 21.25 181 ASP A C 1
ATOM 1311 O O . ASP A 1 197 ? 18.239 22.844 38.102 1.00 21.24 181 ASP A O 1
ATOM 1316 N N . MET A 1 198 ? 17.477 20.738 38.476 1.00 20.91 182 MET A N 1
ATOM 1317 C CA . MET A 1 198 ? 18.401 20.550 39.575 1.00 21.47 182 MET A CA 1
ATOM 1318 C C . MET A 1 198 ? 19.849 20.517 39.106 1.00 22.11 182 MET A C 1
ATOM 1319 O O . MET A 1 198 ? 20.729 21.066 39.773 1.00 23.29 182 MET A O 1
ATOM 1324 N N . CYS A 1 199 ? 20.102 19.887 37.961 1.00 21.69 183 CYS A N 1
ATOM 1325 C CA . CYS A 1 199 ? 21.462 19.877 37.394 1.00 22.18 183 CYS A CA 1
ATOM 1326 C C . CYS A 1 199 ? 21.949 21.309 37.203 1.00 22.48 183 CYS A C 1
ATOM 1327 O O . CYS A 1 199 ? 23.085 21.629 37.539 1.00 21.84 183 CYS A O 1
ATOM 1330 N N . ARG A 1 200 ? 21.070 22.163 36.689 1.00 21.05 184 ARG A N 1
ATOM 1331 C CA . ARG A 1 200 ? 21.407 23.555 36.419 1.00 21.93 184 ARG A CA 1
ATOM 1332 C C . ARG A 1 200 ? 21.720 24.290 37.719 1.00 21.50 184 ARG A C 1
ATOM 1333 O O . ARG A 1 200 ? 22.694 25.062 37.778 1.00 21.41 184 ARG A O 1
ATOM 1341 N N . ALA A 1 201 ? 20.916 24.041 38.754 1.00 21.67 185 ALA A N 1
ATOM 1342 C CA . ALA A 1 201 ? 21.173 24.638 40.052 1.00 21.93 185 ALA A CA 1
ATOM 1343 C C . ALA A 1 201 ? 22.510 24.187 40.617 1.00 22.76 185 ALA A C 1
ATOM 1344 O O . ALA A 1 201 ? 23.258 25.004 41.171 1.00 23.29 185 ALA A O 1
ATOM 1346 N N . MET A 1 202 ? 22.816 22.894 40.500 1.00 22.70 186 MET A N 1
ATOM 1347 C CA . MET A 1 202 ? 24.082 22.373 41.019 1.00 23.10 186 MET A CA 1
ATOM 1348 C C . MET A 1 202 ? 25.282 22.951 40.281 1.00 23.41 186 MET A C 1
ATOM 1349 O O . MET A 1 202 ? 26.314 23.266 40.890 1.00 23.33 186 MET A O 1
ATOM 1354 N N . GLU A 1 203 ? 25.140 23.125 38.975 1.00 22.42 187 GLU A N 1
ATOM 1355 C CA . GLU A 1 203 ? 26.201 23.784 38.180 1.00 22.63 187 GLU A CA 1
ATOM 1356 C C . GLU A 1 203 ? 26.452 25.237 38.633 1.00 22.28 187 GLU A C 1
ATOM 1357 O O . GLU A 1 203 ? 27.621 25.666 38.748 1.00 22.26 187 GLU A O 1
ATOM 1363 N N . LYS A 1 204 ? 25.375 25.964 38.920 1.00 21.68 188 LYS A N 1
ATOM 1364 C CA . LYS A 1 204 ? 25.492 27.353 39.383 1.00 22.55 188 LYS A CA 1
ATOM 1365 C C . LYS A 1 204 ? 26.225 27.403 40.721 1.00 22.18 188 LYS A C 1
ATOM 1366 O O . LYS A 1 204 ? 27.122 28.234 40.909 1.00 23.31 188 LYS A O 1
ATOM 1372 N N . VAL A 1 205 ? 25.840 26.522 41.636 1.00 22.05 189 VAL A N 1
ATOM 1373 C CA . VAL A 1 205 ? 26.480 26.484 42.957 1.00 22.41 189 VAL A CA 1
ATOM 1374 C C . VAL A 1 205 ? 27.962 26.070 42.821 1.00 21.95 189 VAL A C 1
ATOM 1375 O O . VAL A 1 205 ? 28.852 26.703 43.390 1.00 22.53 189 VAL A O 1
ATOM 1379 N N . TYR A 1 206 ? 28.214 25.013 42.051 1.00 21.55 190 TYR A N 1
ATOM 1380 C CA . TYR A 1 206 ? 29.566 24.480 41.881 1.00 21.50 190 TYR A CA 1
ATOM 1381 C C . TYR A 1 206 ? 30.530 25.572 41.391 1.00 22.46 190 TYR A C 1
ATOM 1382 O O . TYR A 1 206 ? 31.674 25.630 41.848 1.00 21.91 190 TYR A O 1
ATOM 1391 N N . HIS A 1 207 ? 30.056 26.439 40.480 1.00 22.05 191 HIS A N 1
ATOM 1392 C CA . HIS A 1 207 ? 30.951 27.368 39.771 1.00 22.53 191 HIS A CA 1
ATOM 1393 C C . HIS A 1 207 ? 30.832 28.824 40.265 1.00 22.62 191 HIS A C 1
ATOM 1394 O O . HIS A 1 207 ? 31.332 29.767 39.604 1.00 22.55 191 HIS A O 1
ATOM 1401 N N . ILE A 1 208 ? 30.183 29.009 41.417 1.00 22.72 192 ILE A N 1
ATOM 1402 C CA . ILE A 1 208 ? 30.097 30.345 42.033 1.00 23.77 192 ILE A CA 1
ATOM 1403 C C . ILE A 1 208 ? 31.442 31.094 41.983 1.00 23.39 192 ILE A C 1
ATOM 1404 O O . ILE A 1 208 ? 31.508 32.292 41.648 1.00 22.89 192 ILE A O 1
ATOM 1409 N N . HIS A 1 209 ? 32.515 30.393 42.333 1.00 22.07 193 HIS A N 1
ATOM 1410 C CA . HIS A 1 209 ? 33.823 31.034 42.481 1.00 22.39 193 HIS A CA 1
ATOM 1411 C C . HIS A 1 209 ? 34.800 30.717 41.363 1.00 22.30 193 HIS A C 1
ATOM 1412 O O . HIS A 1 209 ? 36.028 30.793 41.544 1.00 22.45 193 HIS A O 1
ATOM 1419 N N . LYS A 1 210 ? 34.255 30.344 40.209 1.00 21.94 194 LYS A N 1
ATOM 1420 C CA . LYS A 1 210 ? 35.104 30.095 39.036 1.00 23.12 194 LYS A CA 1
ATOM 1421 C C . LYS A 1 210 ? 36.014 31.297 38.713 1.00 22.15 194 LYS A C 1
ATOM 1422 O O . LYS A 1 210 ? 37.184 31.125 38.306 1.00 21.52 194 LYS A O 1
ATOM 1428 N N . GLY A 1 211 ? 35.479 32.501 38.938 1.00 22.99 195 GLY A N 1
ATOM 1429 C CA . GLY A 1 211 ? 36.194 33.751 38.700 1.00 23.82 195 GLY A CA 1
ATOM 1430 C C . GLY A 1 211 ? 37.436 33.955 39.544 1.00 23.04 195 GLY A C 1
ATOM 1431 O O . GLY A 1 211 ? 38.329 34.697 39.141 1.00 23.93 195 GLY A O 1
ATOM 1432 N N . ASN A 1 212 ? 37.492 33.321 40.715 1.00 21.81 196 ASN A N 1
ATOM 1433 C CA . ASN A 1 212 ? 38.671 33.401 41.578 1.00 21.88 196 ASN A CA 1
ATOM 1434 C C . ASN A 1 212 ? 39.388 32.049 41.709 1.00 21.86 196 ASN A C 1
ATOM 1435 O O . ASN A 1 212 ? 40.080 31.782 42.706 1.00 21.50 196 ASN A O 1
ATOM 1440 N N . ASP A 1 213 ? 39.238 31.224 40.676 1.00 21.03 197 ASP A N 1
ATOM 1441 C CA . ASP A 1 213 ? 39.827 29.870 40.652 1.00 21.41 197 ASP A CA 1
ATOM 1442 C C . ASP A 1 213 ? 39.458 29.078 41.912 1.00 20.32 197 ASP A C 1
ATOM 1443 O O . ASP A 1 213 ? 40.287 28.322 42.440 1.00 20.48 197 ASP A O 1
ATOM 1448 N N . TYR A 1 214 ? 38.198 29.240 42.344 1.00 21.09 198 TYR A N 1
ATOM 1449 C CA . TYR A 1 214 ? 37.603 28.535 43.482 1.00 21.59 198 TYR A CA 1
ATOM 1450 C C . TYR A 1 214 ? 38.369 28.755 44.790 1.00 21.66 198 TYR A C 1
ATOM 1451 O O . TYR A 1 214 ? 38.201 27.980 45.713 1.00 22.32 198 TYR A O 1
ATOM 1460 N N . ALA A 1 215 ? 39.188 29.803 44.877 1.00 21.35 199 ALA A N 1
ATOM 1461 C CA . ALA A 1 215 ? 39.857 30.143 46.158 1.00 21.28 199 ALA A CA 1
ATOM 1462 C C . ALA A 1 215 ? 38.878 30.360 47.330 1.00 22.05 199 ALA A C 1
ATOM 1463 O O . ALA A 1 215 ? 39.187 30.053 48.479 1.00 22.23 199 ALA A O 1
ATOM 1465 N N . LEU A 1 216 ? 37.716 30.926 47.035 1.00 21.93 200 LEU A N 1
ATOM 1466 C CA . LEU A 1 216 ? 36.750 31.241 48.090 1.00 22.16 200 LEU A CA 1
ATOM 1467 C C . LEU A 1 216 ? 35.839 30.066 48.471 1.00 22.95 200 LEU A C 1
ATOM 1468 O O . LEU A 1 216 ? 35.040 30.169 49.434 1.00 23.82 200 LEU A O 1
ATOM 1473 N N . ASP A 1 217 ? 35.968 28.941 47.765 1.00 22.42 201 ASP A N 1
ATOM 1474 C CA . ASP A 1 217 ? 35.167 27.746 48.105 1.00 23.26 201 ASP A CA 1
ATOM 1475 C C . ASP A 1 217 ? 35.329 27.393 49.589 1.00 24.16 201 ASP A C 1
ATOM 1476 O O . ASP A 1 217 ? 34.350 27.078 50.281 1.00 24.18 201 ASP A O 1
ATOM 1481 N N . LYS A 1 218 ? 36.559 27.471 50.085 1.00 23.46 202 LYS A N 1
ATOM 1482 C CA . LYS A 1 218 ? 36.842 27.053 51.474 1.00 24.43 202 LYS A CA 1
ATOM 1483 C C . LYS A 1 218 ? 36.299 27.983 52.547 1.00 23.65 202 LYS A C 1
ATOM 1484 O O . LYS A 1 218 ? 36.204 27.604 53.714 1.00 25.84 202 LYS A O 1
ATOM 1490 N N . VAL A 1 219 ? 35.959 29.209 52.162 1.00 23.52 203 VAL A N 1
ATOM 1491 C CA . VAL A 1 219 ? 35.301 30.174 53.062 1.00 22.90 203 VAL A CA 1
ATOM 1492 C C . VAL A 1 219 ? 33.856 30.558 52.623 1.00 22.96 203 VAL A C 1
ATOM 1493 O O . VAL A 1 219 ? 33.327 31.600 52.989 1.00 23.08 203 VAL A O 1
ATOM 1497 N N . THR A 1 220 ? 33.228 29.694 51.833 1.00 21.86 204 THR A N 1
ATOM 1498 C CA . THR A 1 220 ? 31.841 29.864 51.466 1.00 23.02 204 THR A CA 1
ATOM 1499 C C . THR A 1 220 ? 31.068 28.834 52.271 1.00 22.99 204 THR A C 1
ATOM 1500 O O . THR A 1 220 ? 31.324 27.620 52.151 1.00 23.41 204 THR A O 1
ATOM 1504 N N . PHE A 1 221 ? 30.105 29.305 53.047 1.00 22.77 205 PHE A N 1
ATOM 1505 C CA . PHE A 1 221 ? 29.381 28.437 53.974 1.00 23.52 205 PHE A CA 1
ATOM 1506 C C . PHE A 1 221 ? 27.928 28.297 53.587 1.00 23.15 205 PHE A C 1
ATOM 1507 O O . PHE A 1 221 ? 27.272 29.269 53.233 1.00 23.14 205 PHE A O 1
ATOM 1515 N N . ILE A 1 222 ? 27.443 27.065 53.667 1.00 22.62 206 ILE A N 1
ATOM 1516 C CA . ILE A 1 222 ? 26.144 26.670 53.109 1.00 22.99 206 ILE A CA 1
ATOM 1517 C C . ILE A 1 222 ? 25.103 26.649 54.255 1.00 22.21 206 ILE A C 1
ATOM 1518 O O . ILE A 1 222 ? 25.295 25.943 55.222 1.00 21.97 206 ILE A O 1
ATOM 1523 N N . PHE A 1 223 ? 24.050 27.458 54.127 1.00 21.16 207 PHE A N 1
ATOM 1524 C CA . PHE A 1 223 ? 22.997 27.608 55.151 1.00 22.52 207 PHE A CA 1
ATOM 1525 C C . PHE A 1 223 ? 21.694 27.196 54.495 1.00 22.02 207 PHE A C 1
ATOM 1526 O O . PHE A 1 223 ? 21.072 27.986 53.802 1.00 23.03 207 PHE A O 1
ATOM 1534 N N . PRO A 1 224 ? 21.307 25.923 54.657 1.00 22.10 208 PRO A N 1
ATOM 1535 C CA . PRO A 1 224 ? 20.150 25.376 53.962 1.00 21.72 208 PRO A CA 1
ATOM 1536 C C . PRO A 1 224 ? 18.848 25.456 54.794 1.00 21.59 208 PRO A C 1
ATOM 1537 O O . PRO A 1 224 ? 18.864 25.898 55.958 1.00 21.41 208 PRO A O 1
ATOM 1541 N N . GLY A 1 225 ? 17.753 24.977 54.222 1.00 21.49 209 GLY A N 1
ATOM 1542 C CA . GLY A 1 225 ? 16.440 25.176 54.820 1.00 20.74 209 GLY A CA 1
ATOM 1543 C C . GLY A 1 225 ? 16.099 24.283 55.992 1.00 21.15 209 GLY A C 1
ATOM 1544 O O . GLY A 1 225 ? 15.268 24.667 56.834 1.00 21.45 209 GLY A O 1
ATOM 1545 N N . HIS A 1 226 ? 16.708 23.094 56.043 1.00 21.56 210 HIS A N 1
ATOM 1546 C CA . HIS A 1 226 ? 16.314 22.064 57.022 1.00 21.60 210 HIS A CA 1
ATOM 1547 C C . HIS A 1 226 ? 17.494 21.251 57.562 1.00 22.35 210 HIS A C 1
ATOM 1548 O O . HIS A 1 226 ? 18.533 21.096 56.906 1.00 21.99 210 HIS A O 1
ATOM 1555 N N . GLU A 1 227 ? 17.276 20.682 58.736 1.00 21.44 211 GLU A N 1
ATOM 1556 C CA . GLU A 1 227 ? 18.182 19.713 59.346 1.00 21.81 211 GLU A CA 1
ATOM 1557 C C . GLU A 1 227 ? 17.921 18.327 58.757 1.00 21.94 211 GLU A C 1
ATOM 1558 O O . GLU A 1 227 ? 17.307 17.469 59.419 1.00 22.28 211 GLU A O 1
ATOM 1564 N N . TYR A 1 228 ? 18.371 18.113 57.517 1.00 22.07 212 TYR A N 1
ATOM 1565 C CA . TYR A 1 228 ? 18.244 16.821 56.822 1.00 23.69 212 TYR A CA 1
ATOM 1566 C C . TYR A 1 228 ? 19.617 16.132 56.643 1.00 23.94 212 TYR A C 1
ATOM 1567 O O . TYR A 1 228 ? 19.726 15.104 55.960 1.00 24.09 212 TYR A O 1
ATOM 1576 N N . THR A 1 229 ? 20.642 16.698 57.275 1.00 23.96 213 THR A N 1
ATOM 1577 C CA . THR A 1 229 ? 22.020 16.265 57.095 1.00 24.57 213 THR A CA 1
ATOM 1578 C C . THR A 1 229 ? 22.233 14.764 57.365 1.00 25.04 213 THR A C 1
ATOM 1579 O O . THR A 1 229 ? 22.870 14.085 56.551 1.00 24.94 213 THR A O 1
ATOM 1583 N N . SER A 1 230 ? 21.732 14.262 58.500 1.00 24.91 214 SER A N 1
ATOM 1584 C CA . SER A 1 230 ? 21.875 12.843 58.864 1.00 26.04 214 SER A CA 1
ATOM 1585 C C . SER A 1 230 ? 21.524 11.890 57.730 1.00 25.50 214 SER A C 1
ATOM 1586 O O . SER A 1 230 ? 22.326 11.005 57.371 1.00 26.02 214 SER A O 1
ATOM 1589 N N . GLY A 1 231 ? 20.321 12.060 57.185 1.00 24.73 215 GLY A N 1
ATOM 1590 C CA . GLY A 1 231 ? 19.798 11.130 56.200 1.00 24.80 215 GLY A CA 1
ATOM 1591 C C . GLY A 1 231 ? 20.595 11.205 54.911 1.00 24.39 215 GLY A C 1
ATOM 1592 O O . GLY A 1 231 ? 20.891 10.180 54.296 1.00 24.78 215 GLY A O 1
ATOM 1593 N N . PHE A 1 232 ? 20.956 12.421 54.509 1.00 23.60 216 PHE A N 1
ATOM 1594 C CA . PHE A 1 232 ? 21.744 12.597 53.289 1.00 23.13 216 PHE A CA 1
ATOM 1595 C C . PHE A 1 232 ? 23.180 12.077 53.425 1.00 23.14 216 PHE A C 1
ATOM 1596 O O . PHE A 1 232 ? 23.746 11.546 52.472 1.00 22.30 216 PHE A O 1
ATOM 1604 N N . MET A 1 233 ? 23.774 12.238 54.602 1.00 22.02 217 MET A N 1
ATOM 1605 C CA . MET A 1 233 ? 25.146 11.782 54.806 1.00 22.70 217 MET A CA 1
ATOM 1606 C C . MET A 1 233 ? 25.220 10.240 54.825 1.00 22.91 217 MET A C 1
ATOM 1607 O O . MET A 1 233 ? 26.199 9.644 54.353 1.00 23.34 217 MET A O 1
ATOM 1612 N N . THR A 1 234 ? 24.167 9.600 55.323 1.00 22.93 218 THR A N 1
ATOM 1613 C CA . THR A 1 234 ? 24.068 8.142 55.262 1.00 23.12 218 THR A CA 1
ATOM 1614 C C . THR A 1 234 ? 24.003 7.709 53.796 1.00 22.97 218 THR A C 1
ATOM 1615 O O . THR A 1 234 ? 24.707 6.777 53.393 1.00 23.46 218 THR A O 1
ATOM 1619 N N . PHE A 1 235 ? 23.167 8.407 53.021 1.00 22.05 219 PHE A N 1
ATOM 1620 C CA . PHE A 1 235 ? 23.083 8.244 51.572 1.00 22.14 219 PHE A CA 1
ATOM 1621 C C . PHE A 1 235 ? 24.448 8.366 50.874 1.00 21.05 219 PHE A C 1
ATOM 1622 O O . PHE A 1 235 ? 24.818 7.474 50.104 1.00 20.95 219 PHE A O 1
ATOM 1630 N N . SER A 1 236 ? 25.190 9.458 51.138 1.00 20.83 220 SER A N 1
ATOM 1631 C CA . SER A 1 236 ? 26.543 9.655 50.553 1.00 20.69 220 SER A CA 1
ATOM 1632 C C . SER A 1 236 ? 27.489 8.503 50.910 1.00 20.60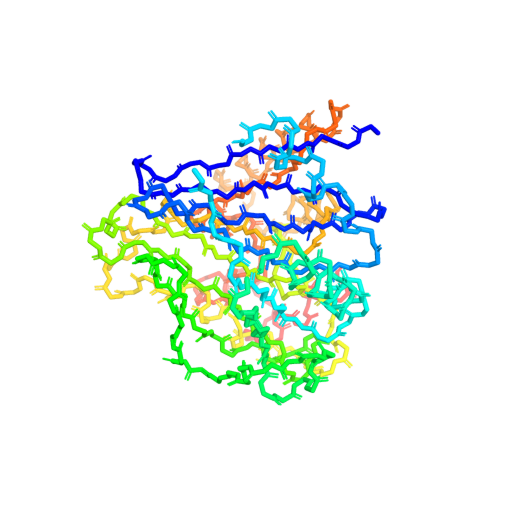 220 SER A C 1
ATOM 1633 O O . SER A 1 236 ? 28.211 8.003 50.065 1.00 19.95 220 SER A O 1
ATOM 1636 N N . GLU A 1 237 ? 27.481 8.093 52.182 1.00 19.97 221 GLU A N 1
ATOM 1637 C CA . GLU A 1 237 ? 28.355 7.001 52.644 1.00 21.60 221 GLU A CA 1
ATOM 1638 C C . GLU A 1 237 ? 28.060 5.694 51.898 1.00 21.65 221 GLU A C 1
ATOM 1639 O O . GLU A 1 237 ? 28.992 5.008 51.452 1.00 22.46 221 GLU A O 1
ATOM 1645 N N . LYS A 1 238 ? 26.774 5.373 51.734 1.00 22.28 222 LYS A N 1
ATOM 1646 C CA . LYS A 1 238 ? 26.356 4.134 51.038 1.00 23.00 222 LYS A CA 1
ATOM 1647 C C . LYS A 1 238 ? 26.618 4.164 49.531 1.00 23.30 222 LYS A C 1
ATOM 1648 O O . LYS A 1 238 ? 26.939 3.126 48.928 1.00 23.91 222 LYS A O 1
ATOM 1650 N N . THR A 1 239 ? 26.485 5.343 48.932 1.00 22.64 223 THR A N 1
ATOM 1651 C CA . THR A 1 239 ? 26.395 5.465 47.485 1.00 23.41 223 THR A CA 1
ATOM 1652 C C . THR A 1 239 ? 27.719 5.862 46.839 1.00 23.10 223 THR A C 1
ATOM 1653 O O . THR A 1 239 ? 27.904 5.686 45.633 1.00 23.12 223 THR A O 1
ATOM 1657 N N . PHE A 1 240 ? 28.637 6.420 47.617 1.00 23.47 224 PHE A N 1
ATOM 1658 C CA . PHE A 1 240 ? 29.898 6.878 47.012 1.00 23.22 224 PHE A CA 1
ATOM 1659 C C . PHE A 1 240 ? 30.553 5.708 46.214 1.00 24.17 224 PHE A C 1
ATOM 1660 O O . PHE A 1 240 ? 30.741 4.616 46.746 1.00 23.69 224 PHE A O 1
ATOM 1668 N N . PRO A 1 241 ? 30.854 5.931 44.916 1.00 25.03 225 PRO A N 1
ATOM 1669 C CA . PRO A 1 241 ? 31.191 4.835 44.016 1.00 26.30 225 PRO A CA 1
ATOM 1670 C C . PRO A 1 241 ? 32.613 4.289 44.173 1.00 26.32 225 PRO A C 1
ATOM 1671 O O . PRO A 1 241 ? 32.888 3.175 43.739 1.00 27.13 225 PRO A O 1
ATOM 1675 N N . ASP A 1 242 ? 33.497 5.062 44.793 1.00 26.29 226 ASP A N 1
ATOM 1676 C CA . ASP A 1 242 ? 34.924 4.764 44.753 1.00 26.60 226 ASP A CA 1
ATOM 1677 C C . ASP A 1 242 ? 35.483 4.511 46.145 1.00 25.73 226 ASP A C 1
ATOM 1678 O O . ASP A 1 242 ? 35.864 5.448 46.860 1.00 25.90 226 ASP A O 1
ATOM 1683 N N . ARG A 1 243 ? 35.533 3.236 46.513 1.00 24.70 227 ARG A N 1
ATOM 1684 C CA . ARG A 1 243 ? 35.896 2.859 47.872 1.00 24.56 227 ARG A CA 1
ATOM 1685 C C . ARG A 1 243 ? 37.408 2.993 48.136 1.00 23.65 227 ARG A C 1
ATOM 1686 O O . ARG A 1 243 ? 37.849 2.904 49.285 0.50 23.05 227 ARG A O 1
ATOM 1694 N N . ALA A 1 244 ? 38.191 3.231 47.074 1.00 22.94 228 ALA A N 1
ATOM 1695 C CA . ALA A 1 244 ? 39.643 3.484 47.220 1.00 23.21 228 ALA A CA 1
ATOM 1696 C C . ALA A 1 244 ? 39.973 4.948 47.554 1.00 22.51 228 ALA A C 1
ATOM 1697 O O . ALA A 1 244 ? 41.080 5.241 48.019 1.00 22.86 228 ALA A O 1
ATOM 1699 N N . SER A 1 245 ? 39.009 5.856 47.376 1.00 22.56 229 SER A N 1
ATOM 1700 C CA . SER A 1 245 ? 39.280 7.282 47.587 1.00 21.73 229 SER A CA 1
ATOM 1701 C C . SER A 1 245 ? 39.161 7.673 49.055 1.00 21.82 229 SER A C 1
ATOM 1702 O O . SER A 1 245 ? 38.295 7.154 49.764 1.00 22.09 229 SER A O 1
ATOM 1705 N N . ASP A 1 246 ? 39.983 8.617 49.516 1.00 21.46 230 ASP A N 1
ATOM 1706 C CA . ASP A 1 246 ? 39.799 9.143 50.879 1.00 22.17 230 ASP A CA 1
ATOM 1707 C C . ASP A 1 246 ? 38.540 9.999 51.055 1.00 22.04 230 ASP A C 1
ATOM 1708 O O . ASP A 1 246 ? 38.205 10.377 52.177 1.00 21.40 230 ASP A O 1
ATOM 1713 N N . ASP A 1 247 ? 37.846 10.306 49.949 1.00 21.79 231 ASP A N 1
ATOM 1714 C CA . ASP A 1 247 ? 36.513 10.945 50.053 1.00 22.95 231 ASP A CA 1
ATOM 1715 C C . ASP A 1 247 ? 35.527 10.084 50.844 1.00 23.13 231 ASP A C 1
ATOM 1716 O O . ASP A 1 247 ? 34.648 10.622 51.550 1.00 23.35 231 ASP A O 1
ATOM 1721 N N . LEU A 1 248 ? 35.649 8.761 50.722 1.00 23.07 232 LEU A N 1
ATOM 1722 C CA . LEU A 1 248 ? 34.826 7.871 51.543 1.00 23.69 232 LEU A CA 1
ATOM 1723 C C . LEU A 1 248 ? 35.138 8.055 53.045 1.00 23.93 232 LEU A C 1
ATOM 1724 O O . LEU A 1 248 ? 34.230 8.280 53.847 1.00 24.12 232 LEU A O 1
ATOM 1729 N N . ALA A 1 249 ? 36.418 7.958 53.417 1.00 24.50 233 ALA A N 1
ATOM 1730 C CA . ALA A 1 249 ? 36.845 8.211 54.804 1.00 24.00 233 ALA A CA 1
ATOM 1731 C C . ALA A 1 249 ? 36.378 9.597 55.288 1.00 24.28 233 ALA A C 1
ATOM 1732 O O . ALA A 1 249 ? 35.985 9.763 56.445 1.00 24.28 233 ALA A O 1
ATOM 1734 N N . PHE A 1 250 ? 36.432 10.581 54.395 1.00 23.96 234 PHE A N 1
ATOM 1735 C CA . PHE A 1 250 ? 35.986 11.943 54.699 1.00 23.94 234 PHE A CA 1
ATOM 1736 C C . PHE A 1 250 ? 34.474 12.012 54.999 1.00 24.36 234 PHE A C 1
ATOM 1737 O O . PHE A 1 250 ? 34.055 12.553 56.036 1.00 24.53 234 PHE A O 1
ATOM 1745 N N . ILE A 1 251 ? 33.671 11.416 54.123 1.00 23.53 235 ILE A N 1
ATOM 1746 C CA . ILE A 1 251 ? 32.230 11.320 54.310 1.00 23.31 235 ILE A CA 1
ATOM 1747 C C . ILE A 1 251 ? 31.919 10.655 55.657 1.00 23.23 235 ILE A C 1
ATOM 1748 O O . ILE A 1 251 ? 31.060 11.142 56.392 1.00 23.39 235 ILE A O 1
ATOM 1753 N N . GLN A 1 252 ? 32.638 9.578 55.986 1.00 22.81 236 GLN A N 1
ATOM 1754 C CA . GLN A 1 252 ? 32.391 8.849 57.251 1.00 22.49 236 GLN A CA 1
ATOM 1755 C C . GLN A 1 252 ? 32.690 9.700 58.480 1.00 23.03 236 GLN A C 1
ATOM 1756 O O . GLN A 1 252 ? 31.890 9.724 59.420 1.00 23.92 236 GLN A O 1
ATOM 1762 N N . ALA A 1 253 ? 33.818 10.407 58.451 1.00 22.30 237 ALA A N 1
ATOM 1763 C CA . ALA A 1 253 ? 34.219 11.332 59.518 1.00 22.97 237 ALA A CA 1
ATOM 1764 C C . ALA A 1 253 ? 33.229 12.495 59.668 1.00 22.77 237 ALA A C 1
ATOM 1765 O O . ALA A 1 253 ? 32.895 12.901 60.795 1.00 20.79 237 ALA A O 1
ATOM 1767 N N . GLN A 1 254 ? 32.781 13.029 58.526 1.00 22.70 238 GLN A N 1
ATOM 1768 C CA . GLN A 1 254 ? 31.867 14.169 58.495 1.00 22.72 238 GLN A CA 1
ATOM 1769 C C . GLN A 1 254 ? 30.514 13.753 59.063 1.00 23.34 238 GLN A C 1
ATOM 1770 O O . GLN A 1 254 ? 29.882 14.497 59.833 1.00 23.04 238 GLN A O 1
ATOM 1776 N N . ARG A 1 255 ? 30.085 12.553 58.682 1.00 23.53 239 ARG A N 1
ATOM 1777 C CA . ARG A 1 255 ? 28.813 12.008 59.133 1.00 23.62 239 ARG A CA 1
ATOM 1778 C C . ARG A 1 255 ? 28.781 11.913 60.658 1.00 23.69 239 ARG A C 1
ATOM 1779 O O . ARG A 1 255 ? 27.822 12.379 61.294 1.00 23.60 239 ARG A O 1
ATOM 1787 N N . ALA A 1 256 ? 29.849 11.357 61.239 1.00 23.91 240 ALA A N 1
ATOM 1788 C CA . ALA A 1 256 ? 29.965 11.219 62.675 1.00 24.19 240 ALA A CA 1
ATOM 1789 C C . ALA A 1 256 ? 29.974 12.597 63.336 1.00 24.66 240 ALA A C 1
ATOM 1790 O O . ALA A 1 256 ? 29.359 12.781 64.383 1.00 23.85 240 ALA A O 1
ATOM 1792 N N . LYS A 1 257 ? 30.659 13.555 62.704 1.00 24.60 241 LYS A N 1
ATOM 1793 C CA . LYS A 1 257 ? 30.774 14.913 63.243 1.00 25.23 241 LYS A CA 1
ATOM 1794 C C . LYS A 1 257 ? 29.412 15.597 63.274 1.00 24.10 241 LYS A C 1
ATOM 1795 O O . LYS A 1 257 ? 29.019 16.169 64.281 1.00 24.25 241 LYS A O 1
ATOM 1801 N N . TYR A 1 258 ? 28.677 15.518 62.179 1.00 23.65 242 TYR A N 1
ATOM 1802 C CA . TYR A 1 258 ? 27.346 16.090 62.132 1.00 23.45 242 TYR A CA 1
ATOM 1803 C C . TYR A 1 258 ? 26.401 15.390 63.124 1.00 24.51 242 TYR A C 1
ATOM 1804 O O . TYR A 1 258 ? 25.602 16.062 63.807 1.00 24.98 242 TYR A O 1
ATOM 1813 N N . ALA A 1 259 ? 26.501 14.059 63.230 1.00 24.25 243 ALA A N 1
ATOM 1814 C CA . ALA A 1 259 ? 25.669 13.323 64.189 1.00 24.43 243 ALA A CA 1
ATOM 1815 C C . ALA A 1 259 ? 25.929 13.751 65.618 1.00 24.36 243 ALA A C 1
ATOM 1816 O O . ALA A 1 259 ? 24.988 13.888 66.390 1.00 25.01 243 ALA A O 1
ATOM 1818 N N . ALA A 1 260 ? 27.198 13.958 65.967 1.00 24.27 244 ALA A N 1
ATOM 1819 C CA . ALA A 1 260 ? 27.573 14.408 67.301 1.00 24.03 244 ALA A CA 1
ATOM 1820 C C . ALA A 1 260 ? 27.002 15.787 67.575 1.00 24.02 244 ALA A C 1
ATOM 1821 O O . ALA A 1 260 ? 26.467 16.017 68.655 1.00 23.53 244 ALA A O 1
ATOM 1823 N N . ALA A 1 261 ? 27.097 16.690 66.588 1.00 23.20 245 ALA A N 1
ATOM 1824 C CA . ALA A 1 261 ? 26.500 18.030 66.708 1.00 23.40 245 ALA A CA 1
ATOM 1825 C C . ALA A 1 261 ? 25.024 17.896 67.052 1.00 23.39 245 ALA A C 1
ATOM 1826 O O . ALA A 1 261 ? 24.565 18.444 68.068 1.00 23.72 245 ALA A O 1
ATOM 1828 N N . VAL A 1 262 ? 24.305 17.143 66.211 1.00 23.19 246 VAL A N 1
ATOM 1829 C CA . VAL A 1 262 ? 22.861 16.948 66.349 1.00 23.48 246 VAL A CA 1
ATOM 1830 C C . VAL A 1 262 ? 22.518 16.321 67.699 1.00 23.34 246 VAL A C 1
ATOM 1831 O O . VAL A 1 262 ? 21.539 16.709 68.356 1.00 23.94 246 VAL A O 1
ATOM 1835 N N . LYS A 1 263 ? 23.346 15.378 68.136 1.00 23.40 247 LYS A N 1
ATOM 1836 C CA . LYS A 1 263 ? 23.182 14.776 69.472 1.00 23.02 247 LYS A CA 1
ATOM 1837 C C . LYS A 1 263 ? 23.151 15.769 70.643 1.00 23.60 247 LYS A C 1
ATOM 1838 O O . LYS A 1 263 ? 22.423 15.550 71.601 1.00 22.82 247 LYS A O 1
ATOM 1840 N N . THR A 1 264 ? 23.941 16.845 70.577 1.00 23.56 248 THR A N 1
ATOM 1841 C CA . THR A 1 264 ? 23.958 17.813 71.684 1.00 23.98 248 THR A CA 1
ATOM 1842 C C . THR A 1 264 ? 22.986 18.975 71.437 1.00 23.22 248 THR A C 1
ATOM 1843 O O . THR A 1 264 ? 22.894 19.907 72.238 1.00 23.38 248 THR A O 1
ATOM 1847 N N . GLY A 1 265 ? 22.205 18.866 70.367 1.00 22.28 249 GLY A N 1
ATOM 1848 C CA . GLY A 1 265 ? 21.238 19.899 69.998 1.00 21.14 249 GLY A CA 1
ATOM 1849 C C . GLY A 1 265 ? 21.791 20.927 69.027 1.00 20.79 249 GLY A C 1
ATOM 1850 O O . GLY A 1 265 ? 21.061 21.812 68.568 1.00 20.26 249 GLY A O 1
ATOM 1851 N N . ASP A 1 266 ? 23.072 20.814 68.687 1.00 21.04 250 ASP A N 1
ATOM 1852 C CA . ASP A 1 266 ? 23.706 21.789 67.793 1.00 21.49 250 ASP A CA 1
ATOM 1853 C C . ASP A 1 266 ? 23.292 21.557 66.341 1.00 22.31 250 ASP A C 1
ATOM 1854 O O . ASP A 1 266 ? 23.082 20.407 65.931 1.00 22.71 250 ASP A O 1
ATOM 1859 N N . PRO A 1 267 ? 23.177 22.645 65.559 1.00 22.17 251 PRO A N 1
ATOM 1860 C CA . PRO A 1 267 ? 22.895 22.447 64.154 1.00 21.97 251 PRO A CA 1
ATOM 1861 C C . PRO A 1 267 ? 24.073 21.713 63.492 1.00 21.88 251 PRO A C 1
ATOM 1862 O O . PRO A 1 267 ? 25.229 21.889 63.891 1.00 21.69 251 PRO A O 1
ATOM 1866 N N . SER A 1 268 ? 23.765 20.869 62.521 1.00 22.24 252 SER A N 1
ATOM 1867 C CA . SER A 1 268 ? 24.789 20.305 61.660 1.00 23.29 252 SER A CA 1
ATOM 1868 C C . SER A 1 268 ? 25.391 21.367 60.742 1.00 23.51 252 SER A C 1
ATOM 1869 O O . SER A 1 268 ? 26.504 21.206 60.247 1.00 24.86 252 SER A O 1
ATOM 1872 N N . VAL A 1 269 ? 24.677 22.468 60.544 1.00 23.10 253 VAL A N 1
ATOM 1873 C CA . VAL A 1 269 ? 25.060 23.486 59.542 1.00 23.30 253 VAL A CA 1
ATOM 1874 C C . VAL A 1 269 ? 25.880 24.619 60.202 1.00 22.78 253 VAL A C 1
ATOM 1875 O O . VAL A 1 269 ? 25.720 24.863 61.418 1.00 22.74 253 VAL A O 1
ATOM 1879 N N . PRO A 1 270 ? 26.729 25.325 59.418 1.00 22.61 254 PRO A N 1
ATOM 1880 C CA . PRO A 1 270 ? 26.999 25.204 57.986 1.00 22.31 254 PRO A CA 1
ATOM 1881 C C . PRO A 1 270 ? 28.150 24.260 57.642 1.00 23.01 254 PRO A C 1
ATOM 1882 O O . PRO A 1 270 ? 29.058 24.072 58.453 1.00 23.97 254 PRO A O 1
ATOM 1886 N N . SER A 1 271 ? 28.138 23.728 56.429 1.00 22.64 255 SER A N 1
ATOM 1887 C CA . SER A 1 271 ? 29.328 23.124 55.839 1.00 22.79 255 SER A CA 1
ATOM 1888 C C . SER A 1 271 ? 29.921 24.186 54.887 1.00 22.86 255 SER A C 1
ATOM 1889 O O . SER A 1 271 ? 29.280 25.187 54.596 1.00 22.54 255 SER A O 1
ATOM 1892 N N . SER A 1 272 ? 31.145 23.974 54.421 1.00 22.34 256 SER A N 1
ATOM 1893 C CA . SER A 1 272 ? 31.736 24.858 53.399 1.00 22.25 256 SER A CA 1
ATOM 1894 C C . SER A 1 272 ? 31.438 24.286 52.014 1.00 22.35 256 SER A C 1
ATOM 1895 O O . SER A 1 272 ? 31.141 23.091 51.882 1.00 22.23 256 SER A O 1
ATOM 1898 N N . LEU A 1 273 ? 31.538 25.121 50.983 1.00 21.91 257 LEU A N 1
ATOM 1899 C CA . LEU A 1 273 ? 31.330 24.648 49.613 1.00 22.34 257 LEU A CA 1
ATOM 1900 C C . LEU A 1 273 ? 32.437 23.632 49.216 1.00 22.55 257 LEU A C 1
ATOM 1901 O O . LEU A 1 273 ? 32.143 22.617 48.559 1.00 22.67 257 LEU A O 1
ATOM 1906 N N . ALA A 1 274 ? 33.661 23.891 49.695 1.00 21.66 258 ALA A N 1
ATOM 1907 C CA . ALA A 1 274 ? 34.796 22.941 49.564 1.00 22.25 258 ALA A CA 1
ATOM 1908 C C . ALA A 1 274 ? 34.422 21.535 50.079 1.00 22.58 258 ALA A C 1
ATOM 1909 O O . ALA A 1 274 ? 34.659 20.504 49.411 1.00 22.13 258 ALA A O 1
ATOM 1911 N N . GLU A 1 275 ? 33.798 21.499 51.245 1.00 21.70 259 GLU A N 1
ATOM 1912 C CA . GLU A 1 275 ? 33.303 20.246 51.815 1.00 22.23 259 GLU A CA 1
ATOM 1913 C C . GLU A 1 275 ? 32.182 19.605 51.008 1.00 22.01 259 GLU A C 1
ATOM 1914 O O . GLU A 1 275 ? 32.184 18.386 50.793 1.00 22.43 259 GLU A O 1
ATOM 1920 N N . GLU A 1 276 ? 31.217 20.409 50.589 1.00 22.73 260 GLU A N 1
ATOM 1921 C CA . GLU A 1 276 ? 30.082 19.888 49.798 1.00 23.13 260 GLU A CA 1
ATOM 1922 C C . GLU A 1 276 ? 30.572 19.259 48.499 1.00 23.26 260 GLU A C 1
ATOM 1923 O O . GLU A 1 276 ? 30.000 18.288 48.003 1.00 22.66 260 GLU A O 1
ATOM 1929 N N . LYS A 1 277 ? 31.616 19.848 47.919 1.00 23.30 261 LYS A N 1
ATOM 1930 C CA . LYS A 1 277 ? 32.192 19.306 46.683 1.00 24.04 261 LYS A CA 1
ATOM 1931 C C . LYS A 1 277 ? 32.777 17.913 46.849 1.00 24.06 261 LYS A C 1
ATOM 1932 O O . LYS A 1 277 ? 33.053 17.215 45.860 1.00 24.15 261 LYS A O 1
ATOM 1938 N N . ARG A 1 278 ? 33.003 17.506 48.100 1.00 23.12 262 ARG A N 1
ATOM 1939 C CA . ARG A 1 278 ? 33.403 16.152 48.364 1.00 22.79 262 ARG A CA 1
ATOM 1940 C C . ARG A 1 278 ? 32.239 15.281 48.780 1.00 22.80 262 ARG A C 1
ATOM 1941 O O . ARG A 1 278 ? 32.144 14.147 48.326 1.00 23.06 262 ARG A O 1
ATOM 1949 N N . GLN A 1 279 ? 31.406 15.785 49.697 1.00 22.49 263 GLN A N 1
ATOM 1950 C CA . GLN A 1 279 ? 30.403 14.919 50.373 1.00 22.35 263 GLN A CA 1
ATOM 1951 C C . GLN A 1 279 ? 29.013 14.927 49.727 1.00 21.67 263 GLN A C 1
ATOM 1952 O O . GLN A 1 279 ? 28.205 14.048 50.024 1.00 22.82 263 GLN A O 1
ATOM 1958 N N . ASN A 1 280 ? 28.759 15.874 48.830 1.00 22.23 264 ASN A N 1
ATOM 1959 C CA . ASN A 1 280 ? 27.432 16.019 48.238 1.00 21.54 264 ASN A CA 1
ATOM 1960 C C . ASN A 1 280 ? 27.411 15.465 46.832 1.00 22.40 264 ASN A C 1
ATOM 1961 O O . ASN A 1 280 ? 27.896 16.119 45.887 1.00 21.44 264 ASN A O 1
ATOM 1966 N N . LEU A 1 281 ? 26.869 14.248 46.701 1.00 21.21 265 LEU A N 1
ATOM 1967 C CA . LEU A 1 281 ? 26.906 13.547 45.431 1.00 21.94 265 LEU A CA 1
ATOM 1968 C C . LEU A 1 281 ? 26.069 14.262 44.383 1.00 21.46 265 LEU A C 1
ATOM 1969 O O . LEU A 1 281 ? 26.363 14.170 43.201 1.00 22.38 265 LEU A O 1
ATOM 1974 N N . PHE A 1 282 ? 25.013 14.949 44.812 1.00 21.78 266 PHE A N 1
ATOM 1975 C CA . PHE A 1 282 ? 24.160 15.685 43.851 1.00 21.55 266 PHE A CA 1
ATOM 1976 C C . PHE A 1 282 ? 24.909 16.881 43.287 1.00 21.96 266 PHE A C 1
ATOM 1977 O O . PHE A 1 282 ? 24.842 17.144 42.090 1.00 22.01 266 PHE A O 1
ATOM 1985 N N . LEU A 1 283 ? 25.615 17.607 44.150 1.00 22.20 267 LEU A N 1
ATOM 1986 C CA . LEU A 1 283 ? 26.436 18.742 43.705 1.00 22.23 267 LEU A CA 1
ATOM 1987 C C . LEU A 1 283 ? 27.534 18.243 42.745 1.00 21.60 267 LEU A C 1
ATOM 1988 O O . LEU A 1 283 ? 27.852 18.921 41.752 1.00 22.22 267 LEU A O 1
ATOM 1993 N N . ARG A 1 284 ? 28.069 17.048 43.024 1.00 22.33 268 ARG A N 1
ATOM 1994 C CA . ARG A 1 284 ? 29.170 16.522 42.213 1.00 22.76 268 ARG A CA 1
ATOM 1995 C C . ARG A 1 284 ? 28.725 16.131 40.795 1.00 22.31 268 ARG A C 1
ATOM 1996 O O . ARG A 1 284 ? 29.576 15.917 39.930 1.00 21.43 268 ARG A O 1
ATOM 2004 N N . VAL A 1 285 ? 27.410 16.063 40.548 1.00 21.81 269 VAL A N 1
ATOM 2005 C CA . VAL A 1 285 ? 26.927 15.896 39.161 1.00 21.69 269 VAL A CA 1
ATOM 2006 C C . VAL A 1 285 ? 27.489 17.011 38.246 1.00 21.75 269 VAL A C 1
ATOM 2007 O O . VAL A 1 285 ? 27.594 16.837 37.036 1.00 22.10 269 VAL A O 1
ATOM 2011 N N . ALA A 1 286 ? 27.867 18.149 38.826 1.00 22.64 270 ALA A N 1
ATOM 2012 C CA . ALA A 1 286 ? 28.442 19.256 38.059 1.00 23.73 270 ALA A CA 1
ATOM 2013 C C . ALA A 1 286 ? 29.922 19.020 37.674 1.00 24.80 270 ALA A C 1
ATOM 2014 O O . ALA A 1 286 ? 30.521 19.800 36.909 1.00 25.83 270 ALA A O 1
ATOM 2016 N N . ASP A 1 287 ? 30.488 17.914 38.161 1.00 23.96 271 ASP A N 1
ATOM 2017 C CA . ASP A 1 287 ? 31.860 17.535 37.819 1.00 24.10 271 ASP A CA 1
ATOM 2018 C C . ASP A 1 287 ? 31.827 16.416 36.776 1.00 23.56 271 ASP A C 1
ATOM 2019 O O . ASP A 1 287 ? 31.454 15.292 37.104 1.00 24.00 271 ASP A O 1
ATOM 2024 N N . PRO A 1 288 ? 32.222 16.713 35.527 1.00 23.76 272 PRO A N 1
ATOM 2025 C CA . PRO A 1 288 ? 32.144 15.698 34.458 1.00 23.39 272 PRO A CA 1
ATOM 2026 C C . PRO A 1 288 ? 32.887 14.395 34.793 1.00 23.13 272 PRO A C 1
ATOM 2027 O O . PRO A 1 288 ? 32.472 13.310 34.362 1.00 22.40 272 PRO A O 1
ATOM 2031 N N . ALA A 1 289 ? 33.992 14.505 35.529 1.00 22.42 273 ALA A N 1
ATOM 2032 C CA . ALA A 1 289 ? 34.759 13.326 35.946 1.00 21.91 273 ALA A CA 1
ATOM 2033 C C . ALA A 1 289 ? 34.000 12.453 36.917 1.00 21.64 273 ALA A C 1
ATOM 2034 O O . ALA A 1 289 ? 34.134 11.232 36.893 1.00 22.36 273 ALA A O 1
ATOM 2036 N N . PHE A 1 290 ? 33.213 13.078 37.781 1.00 21.71 274 PHE A N 1
ATOM 2037 C CA . PHE A 1 290 ? 32.381 12.327 38.701 1.00 22.28 274 PHE A CA 1
ATOM 2038 C C . PHE A 1 290 ? 31.218 11.651 37.946 1.00 22.15 274 PHE A C 1
ATOM 2039 O O . PHE A 1 290 ? 30.832 10.524 38.279 1.00 22.56 274 PHE A O 1
ATOM 2047 N N . VAL A 1 291 ? 30.641 12.360 36.974 1.00 21.86 275 VAL A N 1
ATOM 2048 C CA . VAL A 1 291 ? 29.564 11.782 36.154 1.00 21.76 275 VAL A CA 1
ATOM 2049 C C . VAL A 1 291 ? 30.101 10.509 35.486 1.00 22.54 275 VAL A C 1
ATOM 2050 O O . VAL A 1 291 ? 29.470 9.442 35.558 1.00 22.94 275 VAL A O 1
ATOM 2054 N N . ALA A 1 292 ? 31.277 10.610 34.864 1.00 21.20 276 ALA A N 1
ATOM 2055 C CA . ALA A 1 292 ? 31.912 9.445 34.237 1.00 22.56 276 ALA A CA 1
ATOM 2056 C C . ALA A 1 292 ? 32.131 8.295 35.218 1.00 22.52 276 ALA A C 1
ATOM 2057 O O . ALA A 1 292 ? 31.839 7.144 34.900 1.00 22.98 276 ALA A O 1
ATOM 2059 N N . LYS A 1 293 ? 32.639 8.615 36.403 1.00 23.55 277 LYS A N 1
ATOM 2060 C CA . LYS A 1 293 ? 32.937 7.622 37.450 1.00 24.08 277 LYS A CA 1
ATOM 2061 C C . LYS A 1 293 ? 31.702 6.840 37.928 1.00 24.17 277 LYS A C 1
ATOM 2062 O O . LYS A 1 293 ? 31.758 5.621 38.136 1.00 23.63 277 LYS A O 1
ATOM 2068 N N . MET A 1 294 ? 30.597 7.555 38.124 1.00 24.68 278 MET A N 1
ATOM 2069 C CA . MET A 1 294 ? 29.338 6.950 38.555 1.00 24.88 278 MET A CA 1
ATOM 2070 C C . MET A 1 294 ? 28.789 5.956 37.541 1.00 24.97 278 MET A C 1
ATOM 2071 O O . MET A 1 294 ? 28.147 4.976 37.932 1.00 24.44 278 MET A O 1
ATOM 2076 N N . ASN A 1 295 ? 29.064 6.204 36.259 1.00 24.80 279 ASN A N 1
ATOM 2077 C CA . ASN A 1 295 ? 28.690 5.289 35.159 1.00 25.77 279 ASN A CA 1
ATOM 2078 C C . ASN A 1 295 ? 27.192 4.976 35.145 1.00 25.56 279 ASN A C 1
ATOM 2079 O O . ASN A 1 295 ? 26.777 3.835 34.933 1.00 25.22 279 ASN A O 1
ATOM 2084 N N . GLN A 1 296 ? 26.382 6.000 35.395 1.00 25.57 280 GLN A N 1
ATOM 2085 C CA . GLN A 1 296 ? 24.937 5.840 35.353 1.00 26.72 280 GLN A CA 1
ATOM 2086 C C . GLN A 1 296 ? 24.312 6.652 34.223 1.00 26.57 280 GLN A C 1
ATOM 2087 O O . GLN A 1 296 ? 23.159 7.051 34.310 1.00 28.12 280 GLN A O 1
ATOM 2093 N N . GLY A 1 297 ? 25.065 6.845 33.144 1.00 26.43 281 GLY A N 1
ATOM 2094 C CA . GLY A 1 297 ? 24.617 7.664 32.020 1.00 25.45 281 GLY A CA 1
ATOM 2095 C C . GLY A 1 297 ? 25.142 9.079 32.112 1.00 25.29 281 GLY A C 1
ATOM 2096 O O . GLY A 1 297 ? 26.123 9.343 32.839 1.00 25.82 281 GLY A O 1
ATOM 2097 N N . ASN A 1 298 ? 24.506 9.998 31.387 1.00 24.15 282 ASN A N 1
ATOM 2098 C CA . ASN A 1 298 ? 24.944 11.397 31.421 1.00 24.22 282 ASN A CA 1
ATOM 2099 C C . ASN A 1 298 ? 24.476 12.104 32.707 1.00 23.43 282 ASN A C 1
ATOM 2100 O O . ASN A 1 298 ? 23.863 11.463 33.562 1.00 23.92 282 ASN A O 1
ATOM 2105 N N . ALA A 1 299 ? 24.778 13.393 32.864 1.00 22.69 283 ALA A N 1
ATOM 2106 C CA . ALA A 1 299 ? 24.486 14.102 34.117 1.00 22.80 283 ALA A CA 1
ATOM 2107 C C . ALA A 1 299 ? 23.003 14.052 34.476 1.00 23.10 283 ALA A C 1
ATOM 2108 O O . ALA A 1 299 ? 22.664 13.854 35.624 1.00 21.54 283 ALA A O 1
ATOM 2110 N N . HIS A 1 300 ? 22.125 14.222 33.482 1.00 22.83 284 HIS A N 1
ATOM 2111 C CA . HIS A 1 300 ? 20.684 14.143 33.731 1.00 23.62 284 HIS A CA 1
ATOM 2112 C C . HIS A 1 300 ? 20.284 12.761 34.256 1.00 23.21 284 HIS A C 1
ATOM 2113 O O . HIS A 1 300 ? 19.569 12.663 35.247 1.00 22.78 284 HIS A O 1
ATOM 2120 N N . ALA A 1 301 ? 20.785 11.717 33.595 1.00 22.76 285 ALA A N 1
ATOM 2121 C CA . ALA A 1 301 ? 20.528 10.326 33.969 1.00 22.77 285 ALA A CA 1
ATOM 2122 C C . ALA A 1 301 ? 21.041 10.075 35.382 1.00 22.98 285 ALA A C 1
ATOM 2123 O O . ALA A 1 301 ? 20.339 9.466 36.203 1.00 22.30 285 ALA A O 1
ATOM 2125 N N . LEU A 1 302 ? 22.234 10.605 35.677 1.00 22.29 286 LEU A N 1
ATOM 2126 C CA . LEU A 1 302 ? 22.825 10.454 36.982 1.00 22.55 286 LEU A CA 1
ATOM 2127 C C . LEU A 1 302 ? 22.010 11.137 38.069 1.00 22.65 286 LEU A C 1
ATOM 2128 O O . LEU A 1 302 ? 21.826 10.570 39.162 1.00 22.43 286 LEU A O 1
ATOM 2133 N N . MET A 1 303 ? 21.543 12.354 37.786 1.00 21.60 287 MET A N 1
ATOM 2134 C CA . MET A 1 303 ? 20.726 13.066 38.756 1.00 22.30 287 MET A CA 1
ATOM 2135 C C . MET A 1 303 ? 19.464 12.249 39.050 1.00 22.36 287 MET A C 1
ATOM 2136 O O . MET A 1 303 ? 19.059 12.139 40.213 1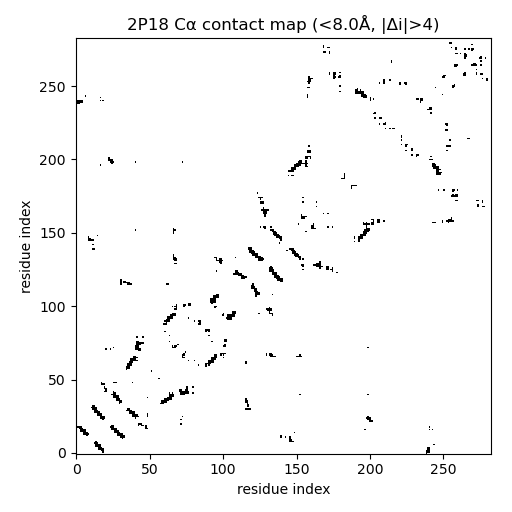.00 21.80 287 MET A O 1
ATOM 2141 N N . MET A 1 304 ? 18.885 11.662 38.005 1.00 21.58 288 MET A N 1
ATOM 2142 C CA . MET A 1 304 ? 17.668 10.852 38.127 1.00 23.67 288 MET A CA 1
ATOM 2143 C C . MET A 1 304 ? 17.979 9.623 38.983 1.00 23.22 288 MET A C 1
ATOM 2144 O O . MET A 1 304 ? 17.212 9.275 39.890 1.00 23.19 288 MET A O 1
ATOM 2149 N N . TYR A 1 305 ? 19.107 8.978 38.689 1.00 22.47 289 TYR A N 1
ATOM 2150 C CA . TYR A 1 305 ? 19.550 7.830 39.472 1.00 22.84 289 TYR A CA 1
ATOM 2151 C C . TYR A 1 305 ? 19.699 8.184 40.957 1.00 22.07 289 TYR A C 1
ATOM 2152 O O . TYR A 1 305 ? 19.270 7.415 41.820 1.00 21.20 289 TYR A O 1
ATOM 2161 N N . LEU A 1 306 ? 20.322 9.324 41.250 1.00 22.13 290 LEU A N 1
ATOM 2162 C CA . LEU A 1 306 ? 20.587 9.672 42.646 1.00 22.08 290 LEU A CA 1
ATOM 2163 C C . LEU A 1 306 ? 19.295 10.065 43.360 1.00 22.62 290 LEU A C 1
ATOM 2164 O O . LEU A 1 306 ? 19.102 9.750 44.544 1.00 22.63 290 LEU A O 1
ATOM 2169 N N . TYR A 1 307 ? 18.432 10.771 42.640 1.00 22.77 291 TYR A N 1
ATOM 2170 C CA . TYR A 1 307 ? 17.142 11.208 43.167 1.00 24.18 291 TYR A CA 1
ATOM 2171 C C . TYR A 1 307 ? 16.262 9.998 43.567 1.00 25.23 291 TYR A C 1
ATOM 2172 O O . TYR A 1 307 ? 15.552 10.061 44.563 1.00 24.85 291 TYR A O 1
ATOM 2181 N N . ASN A 1 308 ? 16.377 8.891 42.839 1.00 27.59 292 ASN A N 1
ATOM 2182 C CA . ASN A 1 308 ? 15.382 7.791 42.894 1.00 30.19 292 ASN A CA 1
ATOM 2183 C C . ASN A 1 308 ? 15.257 6.558 43.860 1.00 31.95 292 ASN A C 1
ATOM 2184 O O . ASN A 1 308 ? 14.127 6.088 43.965 1.00 33.28 292 ASN A O 1
ATOM 2189 N N . ALA A 1 309 ? 16.247 5.965 44.554 1.00 33.91 293 ALA A N 1
ATOM 2190 C CA . ALA A 1 309 ? 17.618 6.388 44.919 1.00 34.43 293 ALA A CA 1
ATOM 2191 C C . ALA A 1 309 ? 17.692 7.274 46.163 1.00 34.98 293 ALA A C 1
ATOM 2192 O O . ALA A 1 309 ? 17.476 6.771 47.278 1.00 35.70 293 ALA A O 1
#

Foldseek 3Di:
DADKDKADQPQAKIKIWFQFDPWWTKIWIAGNVFQFIEIFQAAPRNVSVVVCCVVPHVHHDAEYEFQAAPRSRQHCVVVCCVVRVVVPDVHAYEFDQVRPHPPHPHHDDAQDWDDRGQKIWGWAAQPFLHNRGIKTWIDHPVCPLSAIEIEREQQADQLGGHDRNPHALVSSLVVLLCLLCVPVVVVCPRQQRYKYHYTGQPNLVNLVLLLVQVQDPPDCLNVVSVVLNVVLVVCVVVNHRSDIDGSVNCCSRHLSSVLSPQVSQVSSPQDHSSSVSCVSSVD

Radius of gyration: 18.09 Å; Cα contacts (8 Å, |Δi|>4): 653; chains: 1; bounding box: 36×48×43 Å

B-factor: mean 24.23, std 3.52, range [13.1, 46.63]

Sequence (283 aa):
MRNYCTKTFGSAFSVTVVPTLKDNFSYLINDHTTHTLAAVDVNADYKPILTYIEEHLTYTFSTILSTHKHWDHSGGNAKLKAELEAMNVPVVVVGGANDSIPAVTKKPVREGDRRVQVGDLSVEVIDAPCHTRGHVLYKVQHPQHPNDGVALFTGDTMFIAGIGAFFEGDEKDMCRAMEKVYHIHKGNDYALDKVTFIFPGHEYTSGFMTFSEKTFPDRASDDLAFIQAQRAKYAAAVKTGDPSVPSSLAEEKRQNLFLRVADPAFVAKMNQGNAHALMMYLYNA

InterPro domains:
  IPR001279 Metallo-beta-lactamase [SM00849] (23-210)
  IPR032282 Hydroxyacylglutathione hydrolase, C-terminal domain [PF16123] (211-283)
  IPR035680 Hydroxyacylglutathione hydrolase, MBL domain [cd07723] (16-210)
  IPR036866 Ribonuclease Z/Hydroxyacylglutathione hydrolase-like [G3DSA:3.60.15.10] (1-295)
  IPR036866 Ribonuclease Z/Hydroxyacylglutathione hydrolase-like [SSF56281] (15-293)

Organism: Leishmania infantum (NCBI:txid5671)

Solvent-accessible surface area: 11409 Å² total; per-residue (Å²): 136,79,56,114,36,62,65,67,2,48,99,2,0,8,0,2,0,4,21,1,82,86,53,7,2,0,3,0,0,16,0,66,65,52,89,12,2,0,0,2,3,0,0,59,49,17,139,43,0,37,93,26,34,88,83,96,56,146,93,71,23,22,5,0,0,0,0,0,72,42,163,38,0,1,6,0,0,66,122,0,37,60,60,5,83,94,125,89,37,121,6,31,0,0,0,3,25,106,6,102,10,45,42,41,72,78,72,5,128,88,51,52,161,15,95,0,27,63,0,13,0,41,0,9,33,1,46,0,9,0,144,5,1,0,0,1,22,0,30,6,60,127,82,58,119,49,0,0,0,0,1,0,2,7,0,0,4,0,0,0,10,3,40,26,137,38,32,46,35,107,47,0,8,148,2,0,85,47,0,35,74,33,4,138,83,55,126,70,53,22,9,135,45,0,30,0,1,1,0,10,39,86,1,75,51,43,0,59,38,0,36,75,30,9,49,39,129,103,35,103,19,19,60,38,0,80,64,10,88,64,102,10,56,60,24,65,86,100,14,57,13,7,4,30,0,8,0,37,44,0,34,78,0,0,0,7,0,35,6,10,35,111,72,9,19,74,120,17,127,71,50,101,28,75,26,0,0,89,94,2,89,121,80

Secondary structure (DSSP, 8-state):
-PPPEEEEETTTEEEEEEEETTTEEEEEEEETTTTEEEEES--S--HH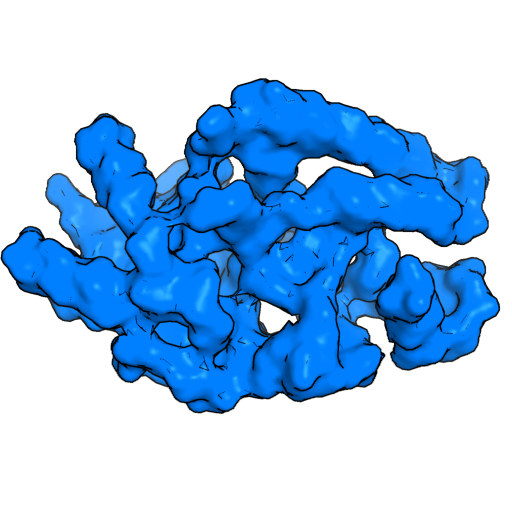HHHHHHHT---EEEEEEESSSSHHHHTTHHHHHHHHHS---PPEEEEEGGGT-TT-SEEE-TT-EEEETTEEEEEEE--SSSTT-EEEEEE-TT-GGG-EEEEEETTEETTEE---TTS-HHHHHHHHHHHHTTTGGGTTGGGGGEEEEESB--HHHHHHHHHHH-S-TTSHHHHHHHHHHHHHHHHHHTT---PPEEHHHHHHH-TTGGGGSHHHHHHHTSSSHHHHHHHHHH-

CATH classification: 3.60.15.10

Nearest PDB structures (foldseek):
  2p18-assembly1_A  TM=1.004E+00  e=1.004E-63  Leishmania infantum
  2p1e-assembly1_A  TM=1.002E+00  e=8.401E-62  Leishmania infantum
  1qh5-assembly1_B  TM=9.203E-01  e=2.781E-24  Homo sapiens
  2qjs-assembly1_A  TM=5.703E-01  e=1.066E-07  Stenotrophomonas maltophilia
  2qin-assembly1_C  TM=5.748E-01  e=4.957E-07  Stenotrophomonas maltophilia